Protein AF-A0A194VSZ9-F1 (afdb_monomer)

Sequence (214 aa):
MAIAAVGQICSTSSMTHNLDQCVKLMSKAAEAGAKAAAKQFGVHVHVGIHVPIPVKPSSPPANNDTGTTTTTTTTTTKLLNRTIWILPTGEIDPTRNYDKLHLFDYANLRESAHTQAGPSLTPPFDTPVGRVGSLICFDLRFPEPATALAHPSPSSGWGPAQVLTYPSAFTVPTGRAHWEVLLRARAIEAQCWVVAAAQAGWHSGVEGRGRLGG

Solvent-accessible surface area (backbone atoms only — not comparable to full-atom values): 12322 Å² total; per-residue (Å²): 132,89,54,68,66,90,67,80,69,90,74,62,98,42,69,69,64,46,50,55,51,42,52,52,53,49,51,54,28,60,73,58,33,69,44,50,33,12,39,75,69,60,32,73,42,80,48,77,46,78,44,82,41,85,47,78,82,72,80,76,78,92,68,95,70,96,70,97,69,88,78,78,81,75,77,52,71,34,26,34,48,28,37,43,40,32,38,34,81,33,49,69,52,72,79,61,38,29,36,32,62,49,67,57,69,55,94,92,45,54,42,62,81,50,33,48,62,31,93,57,88,45,69,43,43,84,48,80,69,42,27,38,23,75,50,38,39,58,37,63,79,46,64,63,66,52,39,48,38,30,61,42,52,89,86,67,80,50,64,53,22,44,30,40,35,32,49,28,70,35,46,43,77,58,28,78,74,40,47,67,62,43,50,51,48,51,23,62,79,36,72,22,50,68,48,63,57,58,39,69,50,51,56,75,81,36,89,96,58,43,58,49,27,60

InterPro domains:
  IPR003010 Carbon-nitrogen hydrolase [PF00795] (75-210)
  IPR003010 Carbon-nitrogen hydrolase [PS50263] (1-214)
  IPR036526 Carbon-nitrogen hydrolase superfamily [G3DSA:3.60.110.10] (4-211)
  IPR036526 Carbon-nitrogen hydrolase superfamily [SSF56317] (4-206)

Secondary structure (DSSP, 8-state):
-----SS-----S-HHHHHHHHHHHHHHHHHH-HHHHHHHHT--EEEEEEEEEEPPPP------------------EEEEEEEEEE-TTS-B-GGG-EE-SS--EETTEEGGGTEEPPSSPPPPEEETTEEEEE--GGGGG-HHHHHHHHS--GGGSSPPPSEEE--B--BHHHHHHHHHHHHHHHHHHTTSEEE--B--EEETS-TTSSEEE-

Mean predicted aligned error: 11.04 Å

pLDDT: mean 75.01, std 22.94, range [22.59, 98.56]

Organism: Cytospora mali (NCBI:txid578113)

Radius of gyration: 20.07 Å; Cα contacts (8 Å, |Δi|>4): 363; chains: 1; bounding box: 58×56×48 Å

Structure (mmCIF, N/CA/C/O backbone):
data_AF-A0A194VSZ9-F1
#
_entry.id   AF-A0A194VSZ9-F1
#
loop_
_atom_site.group_PDB
_atom_site.id
_atom_site.type_symbol
_atom_site.label_atom_id
_atom_site.label_alt_id
_atom_site.label_comp_id
_atom_site.label_asym_id
_atom_site.label_entity_id
_atom_site.label_seq_id
_atom_site.pdbx_PDB_ins_code
_atom_site.Cartn_x
_atom_site.Cartn_y
_atom_site.Cartn_z
_atom_site.occupancy
_atom_site.B_iso_or_equiv
_atom_site.auth_seq_id
_atom_site.auth_comp_id
_atom_site.auth_asym_id
_atom_site.auth_atom_id
_atom_site.pdbx_PDB_model_num
ATOM 1 N N . MET A 1 1 ? -19.320 -14.173 6.136 1.00 26.38 1 MET A N 1
ATOM 2 C CA . MET A 1 1 ? -19.596 -12.724 6.025 1.00 26.38 1 MET A CA 1
ATOM 3 C C . MET A 1 1 ? -18.378 -12.071 5.397 1.00 26.38 1 MET 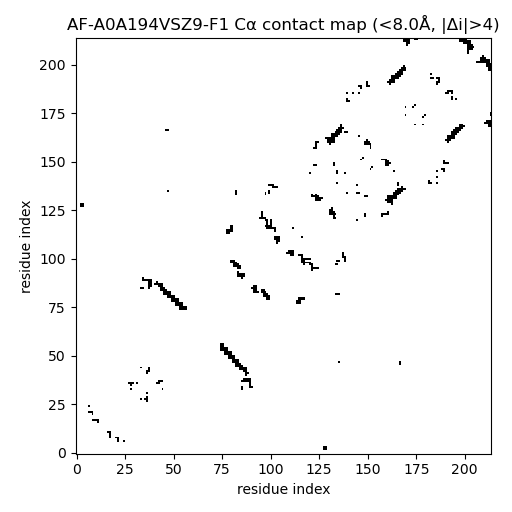A C 1
ATOM 5 O O . MET A 1 1 ? -17.281 -12.341 5.868 1.00 26.38 1 MET A O 1
ATOM 9 N N . ALA A 1 2 ? -18.539 -11.305 4.318 1.00 22.59 2 ALA A N 1
ATOM 10 C CA . ALA A 1 2 ? -17.432 -10.553 3.727 1.00 22.59 2 ALA A CA 1
ATOM 11 C C . ALA A 1 2 ? -17.148 -9.321 4.602 1.00 22.59 2 ALA A C 1
ATOM 13 O O . ALA A 1 2 ? -18.061 -8.551 4.882 1.00 22.59 2 ALA A O 1
ATOM 14 N N . ILE A 1 3 ? -15.909 -9.191 5.074 1.00 27.56 3 ILE A N 1
ATOM 15 C CA . ILE A 1 3 ? -15.467 -8.194 6.068 1.00 27.56 3 ILE A CA 1
ATOM 16 C C . ILE A 1 3 ? -14.578 -7.101 5.451 1.00 27.56 3 ILE A C 1
ATOM 18 O O . ILE A 1 3 ? -14.078 -6.238 6.161 1.00 27.56 3 ILE A O 1
ATOM 22 N N . ALA A 1 4 ? -14.416 -7.120 4.122 1.00 29.03 4 ALA A N 1
ATOM 23 C CA . ALA A 1 4 ? -13.568 -6.226 3.345 1.00 29.03 4 ALA A CA 1
ATOM 24 C C . ALA A 1 4 ? -14.087 -6.052 1.920 1.00 29.03 4 ALA A C 1
ATOM 26 O O . ALA A 1 4 ? -14.435 -7.040 1.275 1.00 29.03 4 ALA A O 1
ATOM 27 N N . ALA A 1 5 ? -14.063 -4.823 1.407 1.00 35.34 5 ALA A N 1
ATOM 28 C CA . ALA A 1 5 ? -14.284 -4.556 -0.004 1.00 35.34 5 ALA A CA 1
ATOM 29 C C . ALA A 1 5 ? -13.278 -3.528 -0.523 1.00 35.34 5 ALA A C 1
ATOM 31 O O . ALA A 1 5 ? -13.197 -2.402 -0.037 1.00 35.34 5 ALA A O 1
ATOM 32 N N . VAL A 1 6 ? -12.543 -3.922 -1.557 1.00 42.66 6 VAL A N 1
ATOM 33 C CA . VAL A 1 6 ? -11.873 -3.005 -2.477 1.00 42.66 6 VAL A CA 1
ATOM 34 C C . VAL A 1 6 ? -12.875 -2.802 -3.607 1.00 42.66 6 VAL A C 1
ATOM 36 O O . VAL A 1 6 ? -12.941 -3.614 -4.520 1.00 42.66 6 VAL A O 1
ATOM 39 N N . GLY A 1 7 ? -13.744 -1.799 -3.452 1.00 36.50 7 GLY A N 1
ATOM 40 C CA . GLY A 1 7 ? -14.969 -1.650 -4.247 1.00 36.50 7 GLY A CA 1
ATOM 41 C C . GLY A 1 7 ? -15.983 -2.771 -3.977 1.00 36.50 7 GLY A C 1
ATOM 42 O O . GLY A 1 7 ? -15.809 -3.894 -4.439 1.00 36.50 7 GLY A O 1
ATOM 43 N N . GLN A 1 8 ? -17.061 -2.487 -3.232 1.00 34.66 8 GLN A N 1
ATOM 44 C CA . GLN A 1 8 ? -18.154 -3.452 -3.061 1.00 34.66 8 GLN A CA 1
ATOM 45 C C . GLN A 1 8 ? -19.217 -3.243 -4.129 1.00 34.66 8 GLN A C 1
ATOM 47 O O . GLN A 1 8 ? -19.776 -2.160 -4.278 1.00 34.66 8 GLN A O 1
ATOM 52 N N . ILE A 1 9 ? -19.527 -4.325 -4.821 1.00 37.97 9 ILE A N 1
ATOM 53 C CA . ILE A 1 9 ? -20.583 -4.452 -5.817 1.00 37.97 9 ILE A CA 1
ATOM 54 C C . ILE A 1 9 ? -21.306 -5.774 -5.525 1.00 37.97 9 ILE A C 1
ATOM 56 O O . ILE A 1 9 ? -20.737 -6.654 -4.873 1.00 37.97 9 ILE A O 1
ATOM 60 N N . CYS A 1 10 ? -22.556 -5.942 -5.959 1.00 35.22 10 CYS A N 1
ATOM 61 C CA . CYS A 1 10 ? -23.212 -7.250 -5.883 1.00 35.22 10 CYS A CA 1
ATOM 62 C C . CYS A 1 10 ? -22.615 -8.139 -6.982 1.00 35.22 10 CYS A C 1
ATOM 64 O O . CYS A 1 10 ? -23.092 -8.145 -8.115 1.00 35.22 10 CYS A O 1
ATOM 66 N N . SER A 1 11 ? -21.492 -8.786 -6.668 1.00 29.70 11 SER A N 1
ATOM 67 C CA . SER A 1 11 ? -20.703 -9.539 -7.637 1.00 29.70 11 SER A CA 1
ATOM 68 C C . SER A 1 11 ? -21.547 -10.618 -8.311 1.00 29.70 11 SER A C 1
ATOM 70 O O . SER A 1 11 ? -22.133 -11.474 -7.650 1.00 29.70 11 SER A O 1
ATOM 72 N N . THR A 1 12 ? -21.576 -10.592 -9.638 1.00 39.81 12 THR A N 1
ATOM 73 C CA . THR A 1 12 ? -22.168 -11.654 -10.464 1.00 39.81 12 THR A CA 1
ATOM 74 C C . THR A 1 12 ? -21.069 -12.606 -10.949 1.00 39.81 12 THR A C 1
ATOM 76 O O . THR A 1 12 ? -19.882 -12.363 -10.715 1.00 39.81 12 THR A O 1
ATOM 79 N N . SER A 1 13 ? -21.428 -13.664 -11.682 1.00 41.84 13 SER A N 1
ATOM 80 C CA . SER A 1 13 ? -20.462 -14.545 -12.360 1.00 41.84 13 SER A CA 1
ATOM 81 C C . SER A 1 13 ? -19.696 -13.868 -13.511 1.00 41.84 13 SER A C 1
ATOM 83 O O . SER A 1 13 ? -18.810 -14.483 -14.100 1.00 41.84 13 SER A O 1
ATOM 85 N N . SER A 1 14 ? -19.998 -12.604 -13.835 1.00 43.66 14 SER A N 1
ATOM 86 C CA . SER A 1 14 ? -19.342 -11.850 -14.905 1.00 43.66 14 SER A CA 1
ATOM 87 C C . SER A 1 14 ? -18.284 -10.885 -14.366 1.00 43.66 14 SER A C 1
ATOM 89 O O . SER A 1 14 ? -18.596 -9.843 -13.786 1.00 43.66 14 SER A O 1
ATOM 91 N N . MET A 1 15 ? -17.009 -11.186 -14.629 1.00 34.75 15 MET A N 1
ATOM 92 C CA . MET A 1 15 ? -15.876 -10.300 -14.316 1.00 34.75 15 MET A CA 1
ATOM 93 C C . MET A 1 15 ? -15.987 -8.927 -14.996 1.00 34.75 15 MET A C 1
ATOM 95 O O . MET A 1 15 ? -15.642 -7.917 -14.387 1.00 34.75 15 MET A O 1
ATOM 99 N N . THR A 1 16 ? -16.517 -8.866 -16.222 1.00 40.62 16 THR A N 1
ATOM 100 C CA . THR A 1 16 ? -16.708 -7.608 -16.962 1.00 40.62 16 THR A CA 1
ATOM 101 C C . THR A 1 16 ? -17.761 -6.714 -16.309 1.00 40.62 16 THR A C 1
ATOM 103 O O . THR A 1 16 ? -17.550 -5.512 -16.175 1.00 40.62 16 THR A O 1
ATOM 106 N N . HIS A 1 17 ? -18.870 -7.297 -15.843 1.00 41.34 17 HIS A N 1
ATOM 107 C CA . HIS A 1 17 ? -19.904 -6.570 -15.101 1.00 41.34 17 HIS A CA 1
ATOM 108 C C . HIS A 1 17 ? -19.368 -6.031 -13.771 1.00 41.34 17 HIS A C 1
ATOM 110 O O . HIS A 1 17 ? -19.634 -4.892 -13.388 1.00 41.34 17 HIS A O 1
ATOM 116 N N . ASN A 1 18 ? -18.565 -6.848 -13.092 1.00 39.97 18 ASN A N 1
ATOM 117 C CA . ASN A 1 18 ? -17.990 -6.494 -11.809 1.00 39.97 18 ASN A CA 1
ATOM 118 C C . ASN A 1 18 ? -16.988 -5.322 -11.934 1.00 39.97 18 ASN A C 1
ATOM 120 O O . ASN A 1 18 ? -16.992 -4.387 -11.134 1.00 39.97 18 ASN A O 1
ATOM 124 N N . LEU A 1 19 ? -16.179 -5.315 -12.995 1.00 40.75 19 LEU A N 1
ATOM 125 C CA . LEU A 1 19 ? -15.241 -4.232 -13.295 1.00 40.75 19 LEU A CA 1
ATOM 126 C C . LEU A 1 19 ? -15.948 -2.893 -13.592 1.00 40.75 19 LEU A C 1
ATOM 128 O O . LEU A 1 19 ? -15.553 -1.862 -13.049 1.00 40.75 19 LEU A O 1
ATOM 132 N N . ASP A 1 20 ? -17.012 -2.904 -14.402 1.00 49.47 20 ASP A N 1
ATOM 133 C CA . ASP A 1 20 ? -17.788 -1.705 -14.767 1.00 49.47 20 ASP A CA 1
ATOM 134 C C . ASP A 1 20 ? -18.411 -1.007 -13.542 1.00 49.47 20 ASP A C 1
ATOM 136 O O . ASP A 1 20 ? -18.404 0.221 -13.424 1.00 49.47 20 ASP A O 1
ATOM 140 N N . GLN A 1 21 ? -18.896 -1.787 -12.576 1.00 48.38 21 GLN A N 1
ATOM 141 C CA . GLN A 1 21 ? -19.461 -1.251 -11.339 1.00 48.38 21 GLN A CA 1
ATOM 142 C C . GLN A 1 21 ? -18.399 -0.592 -10.439 1.00 48.38 21 GLN A C 1
ATOM 144 O O . GLN A 1 21 ? -18.643 0.489 -9.894 1.00 48.38 21 GLN A O 1
ATOM 149 N N . CYS A 1 22 ? -17.204 -1.182 -10.325 1.00 48.00 22 CYS A N 1
ATOM 150 C CA . CYS A 1 22 ? -16.089 -0.581 -9.586 1.00 48.00 22 CYS A CA 1
ATOM 151 C C . CYS A 1 22 ? -15.649 0.757 -10.195 1.00 48.00 22 CYS A C 1
ATOM 153 O O . CYS A 1 22 ? -15.438 1.726 -9.464 1.00 48.00 22 CYS A O 1
ATOM 155 N N . VAL A 1 23 ? -15.571 0.835 -11.528 1.00 50.00 23 VAL A N 1
ATOM 156 C CA . VAL A 1 23 ? -15.241 2.074 -12.250 1.00 50.00 23 VAL A CA 1
ATOM 157 C C . VAL A 1 23 ? -16.277 3.161 -11.957 1.00 50.00 23 VAL A C 1
ATOM 159 O O . VAL A 1 23 ? -15.905 4.268 -11.577 1.00 50.00 23 VAL A O 1
ATOM 162 N N . LYS A 1 24 ? -17.576 2.844 -12.020 1.00 55.06 24 LYS A N 1
ATOM 163 C CA . LYS A 1 24 ? -18.663 3.801 -11.738 1.00 55.06 24 LYS A CA 1
ATOM 164 C C . LYS A 1 24 ? -18.657 4.329 -10.303 1.00 55.06 24 LYS A C 1
ATOM 166 O O . LYS A 1 24 ? -18.879 5.522 -10.091 1.00 55.06 24 LYS A O 1
ATOM 171 N N . LEU A 1 25 ? -18.414 3.464 -9.317 1.00 52.56 25 LEU A N 1
ATOM 172 C CA . LEU A 1 25 ? -18.303 3.870 -7.911 1.00 52.56 25 LEU A CA 1
ATOM 173 C C . LEU A 1 25 ? -17.088 4.769 -7.685 1.00 52.56 25 LEU A C 1
ATOM 175 O O . LEU A 1 25 ? -17.188 5.766 -6.971 1.00 52.56 25 LEU A O 1
ATOM 179 N N . MET A 1 26 ? -15.968 4.459 -8.338 1.00 52.25 26 MET A N 1
ATOM 180 C CA . MET A 1 26 ? -14.768 5.281 -8.248 1.00 52.25 26 MET A CA 1
ATOM 181 C C . MET A 1 26 ? -14.929 6.637 -8.934 1.00 52.25 26 MET A C 1
ATOM 183 O O . MET A 1 26 ? -14.489 7.633 -8.367 1.00 52.25 26 MET A O 1
ATOM 187 N N . SER A 1 27 ? -15.632 6.714 -10.067 1.00 48.97 27 SER A N 1
ATOM 188 C CA . SER A 1 27 ? -15.973 7.985 -10.722 1.00 48.97 27 SER A CA 1
ATOM 189 C C . SER A 1 27 ? -16.846 8.877 -9.835 1.00 48.97 27 SER A C 1
ATOM 191 O O . SER A 1 27 ? -16.501 10.032 -9.608 1.00 48.97 27 SER A O 1
ATOM 193 N N . LYS A 1 28 ? -17.915 8.334 -9.235 1.00 47.38 28 LYS A N 1
ATOM 194 C CA . LYS A 1 28 ? -18.782 9.097 -8.314 1.00 47.38 28 LYS A CA 1
ATOM 195 C C . LYS A 1 28 ? -18.047 9.545 -7.046 1.00 47.38 28 LYS A C 1
ATOM 197 O O . LYS A 1 28 ? -18.256 10.656 -6.566 1.00 47.38 28 LYS A O 1
ATOM 202 N N . ALA A 1 29 ? -17.172 8.696 -6.503 1.00 48.06 29 ALA A N 1
ATOM 203 C CA . ALA A 1 29 ? -16.347 9.045 -5.348 1.00 48.06 29 ALA A CA 1
ATOM 204 C C . ALA A 1 29 ? -15.293 10.117 -5.679 1.00 48.06 29 ALA A C 1
ATOM 206 O O . ALA A 1 29 ? -14.996 10.964 -4.836 1.00 48.06 29 ALA A O 1
ATOM 207 N N . ALA A 1 30 ? -14.746 10.103 -6.899 1.00 47.53 30 ALA A N 1
ATOM 208 C CA . ALA A 1 30 ? -13.837 11.133 -7.392 1.00 47.53 30 ALA A CA 1
ATOM 209 C C . ALA A 1 30 ? -14.548 12.486 -7.580 1.00 47.53 30 ALA A C 1
ATOM 211 O O . ALA A 1 30 ? -13.985 13.510 -7.201 1.00 47.53 30 ALA A O 1
ATOM 212 N N . GLU A 1 31 ? -15.788 12.494 -8.080 1.00 45.91 31 GLU A N 1
ATOM 213 C CA . GLU A 1 31 ? -16.617 13.702 -8.240 1.00 45.91 31 GLU A CA 1
ATOM 214 C C . GLU A 1 31 ? -17.008 14.343 -6.898 1.00 45.91 31 GLU A C 1
ATOM 216 O O . GLU A 1 31 ? -16.971 15.564 -6.760 1.00 45.91 31 GLU A O 1
ATOM 221 N N . ALA A 1 32 ? -17.346 13.533 -5.889 1.00 50.09 32 ALA A N 1
ATOM 222 C CA . ALA A 1 32 ? -17.702 14.020 -4.552 1.00 50.09 32 ALA A CA 1
ATOM 223 C C . ALA A 1 32 ? -16.475 14.404 -3.697 1.00 50.09 32 ALA A C 1
ATOM 225 O O . ALA A 1 32 ? -16.588 15.132 -2.711 1.00 50.09 32 ALA A O 1
ATOM 226 N N . GLY A 1 33 ? -15.292 13.902 -4.053 1.00 61.66 33 GLY A N 1
ATOM 227 C CA . GLY A 1 33 ? -14.107 13.928 -3.206 1.00 61.66 33 GLY A CA 1
ATOM 228 C C . GLY A 1 33 ? -14.150 12.846 -2.120 1.00 61.66 33 GLY A C 1
ATOM 229 O O . GLY A 1 33 ? -15.192 12.525 -1.545 1.00 61.66 33 GLY A O 1
ATOM 230 N N . ALA A 1 34 ? -12.982 12.286 -1.795 1.00 66.25 34 ALA A N 1
ATOM 231 C CA . ALA A 1 34 ? -12.869 11.064 -0.993 1.00 66.25 34 ALA A CA 1
ATOM 232 C C . ALA A 1 34 ? -13.548 11.134 0.396 1.00 66.25 34 ALA A C 1
ATOM 234 O O . ALA A 1 34 ? -14.136 10.151 0.840 1.00 66.25 34 ALA A O 1
ATOM 235 N N . LYS A 1 35 ? -13.526 12.296 1.069 1.00 66.75 35 LYS A N 1
ATOM 236 C CA . LYS A 1 35 ? -14.202 12.491 2.368 1.00 66.75 35 LYS A CA 1
ATOM 237 C C . LYS A 1 35 ? -15.725 12.499 2.258 1.00 66.75 35 LYS A C 1
ATOM 239 O O . LYS A 1 35 ? -16.398 11.896 3.092 1.00 66.75 35 LYS A O 1
ATOM 244 N N . ALA A 1 36 ? -16.267 13.185 1.251 1.00 62.22 36 ALA A N 1
ATOM 245 C CA . ALA A 1 36 ? -17.709 13.239 1.047 1.00 62.22 36 ALA A CA 1
ATOM 246 C C . ALA A 1 36 ? -18.236 11.868 0.621 1.00 62.22 36 ALA A C 1
ATOM 248 O O . ALA A 1 36 ? -19.257 11.439 1.141 1.00 62.22 36 ALA A O 1
ATOM 249 N N . ALA A 1 37 ? -17.493 11.146 -0.225 1.00 62.81 37 ALA A N 1
ATOM 250 C CA . ALA A 1 37 ? -17.813 9.771 -0.595 1.00 62.81 37 ALA A CA 1
ATOM 251 C C . ALA A 1 37 ? -17.830 8.835 0.627 1.00 62.81 37 ALA A C 1
ATOM 253 O O . ALA A 1 37 ? -18.800 8.105 0.822 1.00 62.81 37 ALA A O 1
ATOM 254 N N . ALA A 1 38 ? -16.807 8.899 1.489 1.00 67.38 38 ALA A N 1
ATOM 255 C CA . ALA A 1 38 ? -16.758 8.105 2.719 1.00 67.38 38 ALA A CA 1
ATOM 256 C C . ALA A 1 38 ? -17.992 8.349 3.604 1.00 67.38 38 ALA A C 1
ATOM 258 O O . ALA A 1 38 ? -18.653 7.396 4.013 1.00 67.38 38 ALA A O 1
ATOM 259 N N . LYS A 1 39 ? -18.353 9.623 3.812 1.00 66.62 39 LYS A N 1
ATOM 260 C CA . LYS A 1 39 ? -19.526 10.025 4.601 1.00 66.62 39 LYS A CA 1
ATOM 261 C C . LYS A 1 39 ? -20.855 9.643 3.951 1.00 66.62 39 LYS A C 1
ATOM 263 O O . LYS A 1 39 ? -21.756 9.171 4.633 1.00 66.62 39 LYS A O 1
ATOM 268 N N . GLN A 1 40 ? -20.986 9.855 2.645 1.00 67.38 40 GLN A N 1
ATOM 269 C CA . GLN A 1 40 ? -22.212 9.585 1.894 1.00 67.38 40 GLN A CA 1
ATOM 270 C C . GLN A 1 40 ? -22.540 8.093 1.862 1.00 67.38 40 GLN A C 1
ATOM 272 O O . GLN A 1 40 ? -23.706 7.723 1.976 1.00 67.38 40 GLN A O 1
ATOM 277 N N . PHE A 1 41 ? -21.524 7.247 1.693 1.00 68.00 41 PHE A N 1
ATOM 278 C CA . PHE A 1 41 ? -21.708 5.804 1.548 1.00 68.00 41 PHE A CA 1
ATOM 279 C C . PHE A 1 41 ? -21.431 5.021 2.836 1.00 68.00 41 PHE A C 1
ATOM 281 O O . PHE A 1 41 ? -21.646 3.813 2.858 1.00 68.00 41 PHE A O 1
ATOM 288 N N . GLY A 1 42 ? -20.974 5.680 3.906 1.00 72.31 42 GLY A N 1
ATOM 289 C CA . GLY A 1 42 ? -20.662 5.030 5.179 1.00 72.31 42 GLY A CA 1
ATOM 290 C C . GLY A 1 42 ? -19.519 4.017 5.067 1.00 72.31 42 GLY A C 1
ATOM 291 O O . GLY A 1 42 ? -19.552 2.978 5.723 1.00 72.31 42 GLY A O 1
ATOM 292 N N . VAL A 1 43 ? -18.520 4.296 4.226 1.00 71.50 43 VAL A N 1
ATOM 293 C CA . VAL A 1 43 ? -17.410 3.376 3.927 1.00 71.50 43 VAL A CA 1
ATOM 294 C C . VAL A 1 43 ? -16.069 3.931 4.389 1.00 71.50 43 VAL A C 1
ATOM 296 O O . VAL A 1 43 ? -15.845 5.140 4.402 1.00 71.50 43 VAL A O 1
ATOM 299 N N . HIS A 1 44 ? -15.147 3.031 4.725 1.00 81.12 44 HIS A N 1
ATOM 300 C CA . HIS A 1 44 ? -13.741 3.387 4.874 1.00 81.12 44 HIS A CA 1
ATOM 301 C C . HIS A 1 44 ? -13.102 3.621 3.500 1.00 81.12 44 HIS A C 1
ATOM 303 O O . HIS A 1 44 ? -13.372 2.872 2.560 1.00 81.12 44 HIS A O 1
ATOM 309 N N . VAL A 1 45 ? -12.219 4.616 3.385 1.00 79.12 45 VAL A N 1
ATOM 310 C CA . VAL A 1 45 ? -11.477 4.893 2.143 1.00 79.12 45 VAL A CA 1
ATOM 311 C 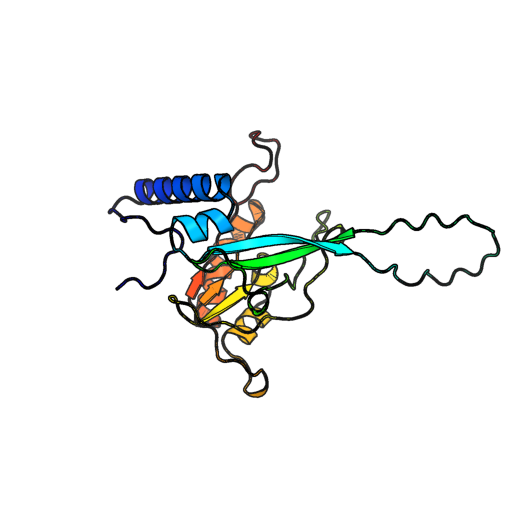C . VAL A 1 45 ? -9.980 4.953 2.426 1.00 79.12 45 VAL A C 1
ATOM 313 O O . VAL A 1 45 ? -9.535 5.734 3.263 1.00 79.12 45 VAL A O 1
ATOM 316 N N . HIS A 1 46 ? -9.205 4.158 1.688 1.00 85.00 46 HIS A N 1
ATOM 317 C CA . HIS A 1 46 ? -7.744 4.215 1.665 1.00 85.00 46 HIS A CA 1
ATOM 318 C C . HIS A 1 46 ? -7.284 4.801 0.334 1.00 85.00 46 HIS A C 1
ATOM 320 O O . HIS A 1 46 ? -7.621 4.269 -0.725 1.00 85.00 46 HIS A O 1
ATOM 326 N N . VAL A 1 47 ? -6.538 5.902 0.369 1.00 80.38 47 VAL A N 1
ATOM 327 C CA . VAL A 1 47 ? -6.157 6.623 -0.852 1.00 80.38 47 VAL A CA 1
ATOM 328 C C . VAL A 1 47 ? -4.789 7.279 -0.710 1.00 80.38 47 VAL A C 1
ATOM 330 O O . VAL A 1 47 ? -4.437 7.761 0.364 1.00 80.38 47 VAL A O 1
ATOM 333 N N . GLY A 1 48 ? -4.024 7.291 -1.804 1.00 81.94 48 GLY A N 1
ATOM 334 C CA . GLY A 1 48 ? -2.783 8.054 -1.926 1.00 81.94 48 GLY A CA 1
ATOM 335 C C . GLY A 1 48 ? -3.054 9.499 -2.356 1.00 81.94 48 GLY A C 1
ATOM 336 O O . GLY A 1 48 ? -3.829 9.739 -3.280 1.00 81.94 48 GLY A O 1
ATOM 337 N N . ILE A 1 49 ? -2.407 10.458 -1.703 1.00 80.69 49 ILE A N 1
ATOM 338 C CA . ILE A 1 49 ? -2.490 11.894 -1.971 1.00 80.69 49 ILE A CA 1
ATOM 339 C C . ILE A 1 49 ? -1.090 12.513 -1.993 1.00 80.69 49 ILE A C 1
ATOM 341 O O . ILE A 1 49 ? -0.147 11.974 -1.416 1.00 80.69 49 ILE A O 1
ATOM 345 N N . HIS A 1 50 ? -0.964 13.684 -2.615 1.00 83.00 50 HIS A N 1
ATOM 346 C CA . HIS A 1 50 ? 0.231 14.514 -2.481 1.00 83.00 50 HIS A CA 1
ATOM 347 C C . HIS A 1 50 ? -0.026 15.647 -1.487 1.00 83.00 50 HIS A C 1
ATOM 349 O O . HIS A 1 50 ? -1.025 16.357 -1.608 1.00 83.00 50 HIS A O 1
ATOM 355 N N . VAL A 1 51 ? 0.872 15.825 -0.516 1.00 83.50 51 VAL A N 1
ATOM 356 C CA . VAL A 1 51 ? 0.774 16.873 0.513 1.00 83.50 51 VAL A CA 1
ATOM 357 C C . VAL A 1 51 ? 1.945 17.847 0.370 1.00 83.50 51 VAL A C 1
ATOM 359 O O . VAL A 1 51 ? 3.087 17.413 0.495 1.00 83.50 51 VAL A O 1
ATOM 362 N N . PRO A 1 52 ? 1.714 19.148 0.124 1.00 85.00 52 PRO A N 1
ATOM 363 C CA . PRO A 1 52 ? 2.790 20.135 0.073 1.00 85.00 52 PRO A CA 1
ATOM 364 C C . PRO A 1 52 ? 3.489 20.305 1.423 1.00 85.00 52 PRO A C 1
ATOM 366 O O . PRO A 1 52 ? 2.833 20.389 2.461 1.00 85.00 52 PRO A O 1
ATOM 369 N N . ILE A 1 53 ? 4.816 20.413 1.398 1.00 86.56 53 ILE A N 1
ATOM 370 C CA . ILE A 1 53 ? 5.656 20.705 2.558 1.00 86.56 53 ILE A CA 1
ATOM 371 C C . ILE A 1 53 ? 6.649 21.840 2.250 1.00 86.56 53 ILE A C 1
ATOM 373 O O . ILE A 1 53 ? 7.278 21.848 1.183 1.00 86.56 53 ILE A O 1
ATOM 377 N N . PRO A 1 54 ? 6.834 22.797 3.177 1.00 81.00 54 PRO A N 1
ATOM 378 C CA . PRO A 1 54 ? 7.895 23.788 3.060 1.00 81.00 54 PRO A CA 1
ATOM 379 C C . PRO A 1 54 ? 9.262 23.108 3.165 1.00 81.00 54 PRO A C 1
ATOM 381 O O . PRO A 1 54 ? 9.500 22.334 4.095 1.00 81.00 54 PRO A O 1
ATOM 384 N N . VAL A 1 55 ? 10.185 23.418 2.256 1.00 70.62 55 VAL A N 1
ATOM 385 C CA . VAL A 1 55 ? 11.574 22.962 2.370 1.00 70.62 55 VAL A CA 1
ATOM 386 C C . VAL A 1 55 ? 12.363 24.018 3.134 1.00 70.62 55 VAL A C 1
ATOM 388 O O . VAL A 1 55 ? 12.421 25.178 2.725 1.00 70.62 55 VAL A O 1
ATOM 391 N N . LYS A 1 56 ? 12.999 23.625 4.244 1.00 60.31 56 LYS A N 1
ATOM 392 C CA . LYS A 1 56 ? 14.047 24.462 4.843 1.00 60.31 56 LYS A CA 1
ATOM 393 C C . LYS A 1 56 ? 15.231 24.509 3.872 1.00 60.31 56 LYS A C 1
ATOM 395 O O . LYS A 1 56 ? 15.641 23.440 3.419 1.00 60.31 56 LYS A O 1
ATOM 400 N N . PRO A 1 57 ? 15.798 25.689 3.564 1.00 55.19 57 PRO A N 1
ATOM 401 C CA . PRO A 1 57 ? 17.012 25.761 2.764 1.00 55.19 57 PRO A CA 1
ATOM 402 C C . PRO A 1 57 ? 18.084 24.879 3.409 1.00 55.19 57 PRO A C 1
ATOM 404 O O . PRO A 1 57 ? 18.370 25.028 4.599 1.00 55.19 57 PRO A O 1
ATOM 407 N N . SER A 1 58 ? 18.656 23.944 2.651 1.00 51.59 58 SER A N 1
ATOM 408 C CA . SER A 1 58 ? 19.904 23.305 3.059 1.00 51.59 58 SER A CA 1
ATOM 409 C C . SER A 1 58 ? 20.964 24.396 3.182 1.00 51.59 58 SER A C 1
ATOM 411 O O . SER A 1 58 ? 21.001 25.288 2.330 1.00 51.59 58 SER A O 1
ATOM 413 N N . SER A 1 59 ? 21.796 24.344 4.225 1.00 47.12 59 SER A N 1
ATOM 414 C CA . SER A 1 59 ? 22.910 25.277 4.422 1.00 47.12 59 SER A CA 1
ATOM 415 C C . SER A 1 59 ? 23.651 25.511 3.100 1.00 47.12 59 SER A C 1
ATOM 417 O O . SER A 1 59 ? 23.863 24.539 2.364 1.00 47.12 59 SER A O 1
ATOM 419 N N . PRO A 1 60 ? 24.014 26.761 2.760 1.00 47.31 60 PRO A N 1
ATOM 420 C CA . PRO A 1 60 ? 24.709 27.023 1.510 1.00 47.31 60 PRO A CA 1
ATOM 421 C C . PRO A 1 60 ? 26.008 26.202 1.467 1.00 47.31 60 PRO A C 1
ATOM 423 O O . PRO A 1 60 ? 26.624 25.988 2.518 1.00 47.31 60 PRO A O 1
ATOM 426 N N . PRO A 1 61 ? 26.440 25.730 0.283 1.00 47.91 61 PRO A N 1
ATOM 427 C CA . PRO A 1 61 ? 27.785 25.193 0.148 1.00 47.91 61 PRO A CA 1
ATOM 428 C C . PRO A 1 61 ? 28.774 26.264 0.623 1.00 47.91 61 PRO A C 1
ATOM 430 O O . PRO A 1 61 ? 28.556 27.454 0.387 1.00 47.91 61 PRO A O 1
ATOM 433 N N . ALA A 1 62 ? 29.825 25.850 1.330 1.00 45.62 62 ALA A N 1
ATOM 434 C CA . ALA A 1 62 ? 30.869 26.749 1.804 1.00 45.62 62 ALA A CA 1
ATOM 435 C C . ALA A 1 62 ? 31.587 27.390 0.603 1.00 45.62 62 ALA A C 1
ATOM 437 O O . ALA A 1 62 ? 32.564 26.846 0.098 1.00 45.62 62 ALA A O 1
ATOM 438 N N . ASN A 1 63 ? 31.081 28.529 0.130 1.00 46.22 63 ASN A N 1
ATOM 439 C CA . ASN A 1 63 ? 31.746 29.368 -0.853 1.00 46.22 63 ASN A CA 1
ATOM 440 C C . ASN A 1 63 ? 32.395 30.539 -0.121 1.00 46.22 63 ASN A C 1
ATOM 442 O O . ASN A 1 63 ? 31.723 31.467 0.330 1.00 46.22 63 ASN A O 1
ATOM 446 N N . ASN A 1 64 ? 33.720 30.476 -0.029 1.00 47.91 64 ASN A N 1
ATOM 447 C CA . ASN A 1 64 ? 34.558 31.642 0.194 1.00 47.91 64 ASN A CA 1
ATOM 448 C C . ASN A 1 64 ? 34.532 32.482 -1.086 1.00 47.91 64 ASN A C 1
ATOM 450 O O . ASN A 1 64 ? 35.384 32.284 -1.945 1.00 47.91 64 ASN A O 1
ATOM 454 N N . ASP A 1 65 ? 33.564 33.385 -1.235 1.00 48.66 65 ASP A N 1
ATOM 455 C CA . ASP A 1 65 ? 33.745 34.502 -2.160 1.00 48.66 65 ASP A CA 1
ATOM 456 C C . ASP A 1 65 ? 32.926 35.730 -1.748 1.00 48.66 65 ASP A C 1
ATOM 458 O O . ASP A 1 65 ? 31.713 35.679 -1.531 1.00 48.66 65 ASP A O 1
ATOM 462 N N . THR A 1 66 ? 33.627 36.847 -1.582 1.00 48.34 66 THR A N 1
ATOM 463 C CA . THR A 1 66 ? 33.093 38.153 -1.192 1.00 48.34 66 THR A CA 1
ATOM 464 C C . THR A 1 66 ? 32.421 38.823 -2.386 1.00 48.34 66 THR A C 1
ATOM 466 O O . THR A 1 66 ? 33.088 39.434 -3.216 1.00 48.34 66 THR A O 1
ATOM 469 N N . GLY A 1 6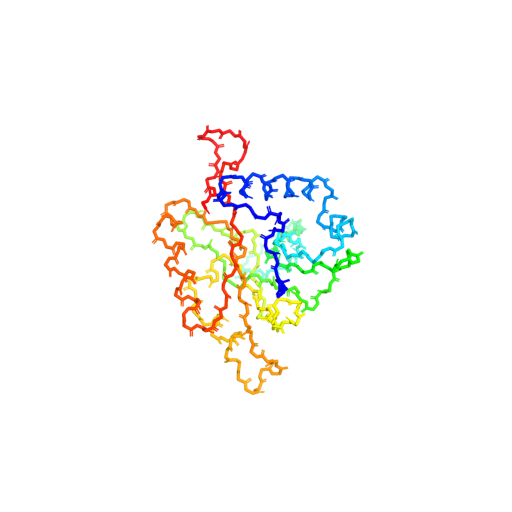7 ? 31.090 38.757 -2.450 1.00 45.06 67 GLY A N 1
ATOM 470 C CA . GLY A 1 67 ? 30.299 39.483 -3.444 1.00 45.06 67 GLY A CA 1
ATOM 471 C C . GLY A 1 67 ? 28.840 39.639 -3.022 1.00 45.06 67 GLY A C 1
ATOM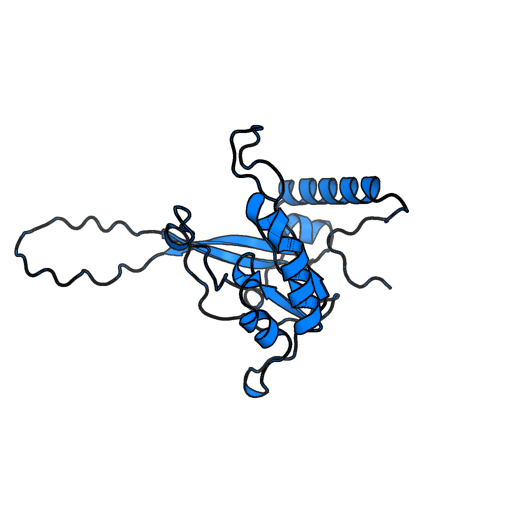 472 O O . GLY A 1 67 ? 28.077 38.675 -2.994 1.00 45.06 67 GLY A O 1
ATOM 473 N N . THR A 1 68 ? 28.452 40.867 -2.681 1.00 47.06 68 THR A N 1
ATOM 474 C CA . THR A 1 68 ? 27.108 41.273 -2.252 1.00 47.06 68 THR A CA 1
ATOM 475 C C . THR A 1 68 ? 26.048 40.835 -3.267 1.00 47.06 68 THR A C 1
ATOM 477 O O . THR A 1 68 ? 25.939 41.420 -4.340 1.00 47.06 68 THR A O 1
ATOM 480 N N . THR A 1 69 ? 25.249 39.820 -2.926 1.00 41.53 69 THR A N 1
ATOM 481 C CA . THR A 1 69 ? 24.128 39.353 -3.756 1.00 41.53 69 THR A CA 1
ATOM 482 C C . THR A 1 69 ? 22.837 39.436 -2.951 1.00 41.53 69 THR A C 1
ATOM 484 O O . THR A 1 69 ? 22.731 38.875 -1.863 1.00 41.53 69 THR A O 1
ATOM 487 N N . THR A 1 70 ? 21.856 40.166 -3.474 1.00 42.38 70 THR A N 1
ATOM 488 C CA . THR A 1 70 ? 20.504 40.291 -2.923 1.00 42.38 70 THR A CA 1
ATOM 489 C C . THR A 1 70 ? 19.821 38.920 -2.900 1.00 42.38 70 THR A C 1
ATOM 491 O O . THR A 1 70 ? 19.412 38.400 -3.936 1.00 42.38 70 THR A O 1
ATOM 494 N N . THR A 1 71 ? 19.713 38.309 -1.719 1.00 38.97 71 THR A N 1
ATOM 495 C CA . THR A 1 71 ? 19.132 36.971 -1.543 1.00 38.97 71 THR A CA 1
ATOM 496 C C . THR A 1 71 ? 17.603 37.027 -1.563 1.00 38.97 71 THR A C 1
ATOM 498 O O . THR A 1 71 ? 16.957 37.116 -0.520 1.00 38.97 71 THR A O 1
ATOM 501 N N . THR A 1 72 ? 16.992 36.938 -2.744 1.00 41.44 72 THR A N 1
ATOM 502 C CA . THR A 1 72 ? 15.557 36.638 -2.863 1.00 41.44 72 THR A CA 1
ATOM 503 C C . THR A 1 72 ? 15.332 35.209 -2.368 1.00 41.44 72 THR A C 1
ATOM 505 O O . THR A 1 72 ? 15.648 34.245 -3.062 1.00 41.44 72 THR A O 1
ATOM 508 N N . THR A 1 73 ? 14.841 35.046 -1.139 1.00 43.84 73 THR A N 1
ATOM 509 C CA . THR A 1 73 ? 14.642 33.731 -0.514 1.00 43.84 73 THR A CA 1
ATOM 510 C C . THR A 1 73 ? 13.441 33.034 -1.157 1.00 43.84 73 THR A C 1
ATOM 512 O O . THR A 1 73 ? 12.306 33.182 -0.714 1.00 43.84 73 THR A O 1
ATOM 515 N N . THR A 1 74 ? 13.656 32.299 -2.248 1.00 50.38 74 THR A N 1
ATOM 516 C CA . THR A 1 74 ? 12.604 31.472 -2.850 1.00 50.38 74 THR A CA 1
ATOM 517 C C . THR A 1 74 ? 12.394 30.248 -1.959 1.00 50.38 74 THR A C 1
ATOM 519 O O . THR A 1 74 ? 13.251 29.370 -1.887 1.00 50.38 74 THR A O 1
ATOM 522 N N . THR A 1 75 ? 11.285 30.192 -1.219 1.00 55.62 75 THR A N 1
ATOM 523 C CA . THR A 1 75 ? 10.923 29.002 -0.438 1.00 55.62 75 THR A CA 1
ATOM 524 C C . THR A 1 75 ? 10.548 27.875 -1.397 1.00 55.62 75 THR A C 1
ATOM 526 O O . THR A 1 75 ? 9.440 27.836 -1.930 1.00 55.62 75 THR A O 1
ATOM 529 N N . THR A 1 76 ? 11.474 26.952 -1.647 1.00 65.69 76 THR A N 1
ATOM 530 C CA . THR A 1 76 ? 11.181 25.744 -2.423 1.00 65.69 76 THR A CA 1
ATOM 531 C C . THR A 1 76 ? 10.144 24.905 -1.672 1.00 65.69 76 THR A C 1
ATOM 533 O O . THR A 1 76 ? 10.260 24.683 -0.468 1.00 65.69 76 THR A O 1
ATOM 536 N N . THR A 1 77 ? 9.110 24.439 -2.371 1.00 83.50 77 THR A N 1
ATOM 537 C CA . THR A 1 77 ? 8.085 23.542 -1.816 1.00 83.50 77 THR A CA 1
ATOM 538 C C . THR A 1 77 ? 8.282 22.156 -2.420 1.00 83.50 77 THR A C 1
ATOM 540 O O . THR A 1 77 ? 8.394 22.030 -3.640 1.00 83.50 77 THR A O 1
ATOM 543 N N . LYS A 1 78 ? 8.339 21.122 -1.578 1.00 89.94 78 LYS A N 1
ATOM 544 C CA . LYS A 1 78 ? 8.303 19.713 -2.000 1.00 89.94 78 LYS A CA 1
ATOM 545 C C . LYS A 1 78 ? 6.952 19.106 -1.641 1.00 89.94 78 LYS A C 1
ATOM 547 O O . LYS A 1 78 ? 6.158 19.713 -0.929 1.00 89.94 78 LYS A O 1
ATOM 552 N N . LEU A 1 79 ? 6.683 17.911 -2.144 1.00 90.69 79 LEU A N 1
ATOM 553 C CA . LEU A 1 79 ? 5.501 17.123 -1.816 1.00 90.69 79 LEU A CA 1
ATOM 554 C C . LEU A 1 79 ? 5.887 15.937 -0.925 1.00 90.69 79 LEU A C 1
ATOM 556 O O . LEU A 1 79 ? 6.982 15.399 -1.044 1.00 90.69 79 LEU A O 1
ATOM 560 N N . LEU A 1 80 ? 4.976 15.480 -0.079 1.00 91.62 80 LEU A N 1
ATOM 561 C CA . LEU A 1 80 ? 4.958 14.114 0.439 1.00 91.62 80 LEU A CA 1
ATOM 562 C C . LEU A 1 80 ? 4.004 13.291 -0.421 1.00 91.62 80 LEU A C 1
ATOM 564 O O . LEU A 1 80 ? 2.939 13.782 -0.795 1.00 91.62 80 LEU A O 1
ATOM 568 N N . ASN A 1 81 ? 4.370 12.047 -0.713 1.00 92.69 81 ASN A N 1
ATOM 569 C CA . ASN A 1 81 ? 3.451 11.058 -1.268 1.00 92.69 81 ASN A CA 1
ATOM 570 C C . ASN A 1 81 ? 2.892 10.246 -0.096 1.00 92.69 81 ASN A C 1
ATOM 572 O O . ASN A 1 81 ? 3.639 9.496 0.528 1.00 92.69 81 ASN A O 1
ATOM 576 N N . ARG A 1 82 ? 1.620 10.461 0.240 1.00 92.94 82 ARG A N 1
ATOM 577 C CA . ARG A 1 82 ? 1.010 10.029 1.500 1.00 92.94 82 ARG A CA 1
ATOM 578 C C . ARG A 1 82 ? -0.202 9.147 1.257 1.00 92.94 82 ARG A C 1
ATOM 580 O O . ARG A 1 82 ? -1.106 9.568 0.544 1.00 92.94 82 ARG A O 1
ATOM 587 N N . THR A 1 83 ? -0.314 8.002 1.921 1.00 93.38 83 THR A N 1
ATOM 588 C CA . THR A 1 83 ? -1.621 7.356 2.091 1.00 93.38 83 THR A CA 1
ATOM 589 C C . THR A 1 83 ? -2.360 7.947 3.278 1.00 93.38 83 THR A C 1
ATOM 591 O O . THR A 1 83 ? -1.761 8.263 4.306 1.00 93.38 83 THR A O 1
ATOM 594 N N . ILE A 1 84 ? -3.676 8.062 3.149 1.00 88.94 84 ILE A N 1
ATOM 595 C CA . ILE A 1 84 ? -4.581 8.426 4.237 1.00 88.94 84 ILE A CA 1
ATOM 596 C C . ILE A 1 84 ? -5.665 7.361 4.391 1.00 88.94 84 ILE A C 1
ATOM 598 O O . ILE A 1 84 ? -6.049 6.699 3.420 1.00 88.94 84 ILE A O 1
ATOM 602 N N . TRP A 1 85 ? -6.186 7.238 5.609 1.00 87.38 85 TRP A N 1
ATOM 603 C CA . TRP A 1 85 ? -7.363 6.432 5.915 1.00 87.38 85 TRP A CA 1
ATOM 604 C C . TRP A 1 85 ? -8.509 7.344 6.345 1.00 87.38 85 TRP A C 1
ATOM 606 O O . TRP A 1 85 ? -8.404 8.069 7.336 1.00 87.38 85 TRP A O 1
ATOM 616 N N . ILE A 1 86 ? -9.600 7.314 5.589 1.00 82.25 86 ILE A N 1
ATOM 617 C CA . ILE A 1 86 ? -10.803 8.099 5.851 1.00 82.25 86 ILE A CA 1
ATOM 618 C C . ILE A 1 86 ? -11.835 7.177 6.496 1.00 82.25 86 ILE A C 1
ATOM 620 O O . ILE A 1 86 ? -12.132 6.095 5.985 1.00 82.25 86 ILE A O 1
ATOM 624 N N . LEU A 1 87 ? -12.366 7.602 7.636 1.00 84.56 87 LEU A N 1
ATOM 625 C CA . LEU A 1 87 ? -13.421 6.905 8.363 1.00 84.56 87 LEU A CA 1
ATOM 626 C C . LEU A 1 87 ? -14.784 7.091 7.671 1.00 84.56 87 LEU A C 1
ATOM 628 O O . LEU A 1 87 ? -14.969 8.075 6.955 1.00 84.56 87 LEU A O 1
ATOM 632 N N . PRO A 1 88 ? -15.781 6.227 7.948 1.00 81.56 88 PRO A N 1
ATOM 633 C CA . PRO A 1 88 ? -17.157 6.396 7.474 1.00 81.56 88 PRO A CA 1
ATOM 634 C C . PRO A 1 88 ? -17.790 7.736 7.864 1.00 81.56 88 PRO A C 1
ATOM 636 O O . PRO A 1 88 ? -18.762 8.163 7.258 1.00 81.56 88 PRO A O 1
ATOM 639 N N . THR A 1 89 ? -17.248 8.423 8.872 1.00 83.31 89 THR A N 1
ATOM 640 C CA . THR A 1 89 ? -17.662 9.775 9.273 1.00 83.31 89 THR A CA 1
ATOM 641 C C . THR A 1 89 ? -17.164 10.866 8.313 1.00 83.31 89 THR A C 1
ATOM 643 O O . THR A 1 89 ? -17.659 11.994 8.347 1.00 83.31 89 THR A O 1
ATOM 646 N N . GLY A 1 90 ? -16.197 10.549 7.445 1.00 73.50 90 GLY A N 1
ATOM 647 C CA . GLY A 1 90 ? -15.439 11.489 6.615 1.00 73.50 90 GLY A CA 1
ATOM 648 C C . GLY A 1 90 ? -14.186 12.053 7.300 1.00 73.50 90 GLY A C 1
ATOM 649 O O . GLY A 1 90 ? -13.445 12.830 6.689 1.00 73.50 90 GLY A O 1
ATOM 650 N N . GLU A 1 91 ? -13.933 11.679 8.555 1.00 85.44 91 GLU A N 1
ATOM 651 C CA . GLU A 1 91 ? -12.753 12.104 9.311 1.00 85.44 91 GLU A CA 1
ATOM 652 C C . GLU A 1 91 ? -11.490 11.366 8.854 1.00 85.44 91 GLU A C 1
ATOM 654 O O . GLU A 1 91 ? -11.543 10.213 8.427 1.00 85.44 91 GLU A O 1
ATOM 659 N N . ILE A 1 92 ? -10.343 12.043 8.951 1.00 84.12 92 ILE A N 1
ATOM 660 C CA . ILE A 1 92 ? -9.023 11.449 8.716 1.00 84.12 92 ILE A CA 1
ATOM 661 C C . ILE A 1 92 ? -8.329 11.326 10.061 1.00 84.12 92 ILE A C 1
ATOM 663 O O . ILE A 1 92 ? -8.169 12.325 10.759 1.00 84.12 92 ILE A O 1
ATOM 667 N N . ASP A 1 93 ? -7.865 10.123 10.369 1.00 84.62 93 ASP A N 1
ATOM 668 C CA . ASP A 1 93 ? -6.989 9.878 11.506 1.00 84.62 93 ASP A CA 1
ATOM 669 C C . ASP A 1 93 ? -5.524 10.003 11.050 1.00 84.62 93 ASP A C 1
ATOM 671 O O . ASP A 1 93 ? -5.039 9.142 10.307 1.00 84.62 93 ASP A O 1
ATOM 675 N N . PRO A 1 94 ? -4.798 11.064 11.452 1.00 89.00 94 PRO A N 1
ATOM 676 C CA . PRO A 1 94 ? -3.444 11.301 10.974 1.00 89.00 94 PRO A CA 1
ATOM 677 C C . PRO A 1 94 ? -2.437 10.257 11.464 1.00 89.00 94 PRO A C 1
ATOM 679 O O . PRO A 1 94 ? -1.376 10.133 10.857 1.00 89.00 94 PRO A O 1
ATOM 682 N N . THR A 1 95 ? -2.756 9.492 12.513 1.00 93.50 95 THR A N 1
ATOM 683 C CA . THR A 1 95 ? -1.884 8.421 13.027 1.00 93.50 95 THR A CA 1
ATOM 684 C C . THR A 1 95 ? -1.787 7.230 12.071 1.00 93.50 95 THR A C 1
ATOM 686 O O . THR A 1 95 ? -0.862 6.432 12.177 1.00 93.50 95 THR A O 1
ATOM 689 N N . ARG A 1 96 ? -2.708 7.141 11.102 1.00 94.38 96 ARG A N 1
ATOM 690 C CA . ARG A 1 96 ? -2.768 6.102 10.060 1.00 94.38 96 ARG A CA 1
ATOM 691 C C . ARG A 1 96 ? -2.144 6.545 8.741 1.00 94.38 96 ARG A C 1
ATOM 693 O O . ARG A 1 96 ? -2.172 5.802 7.761 1.00 94.38 96 ARG A O 1
ATOM 700 N N . ASN A 1 97 ? -1.625 7.770 8.688 1.00 94.88 97 ASN A N 1
ATOM 701 C CA . ASN A 1 97 ? -0.984 8.277 7.489 1.00 94.88 97 ASN A CA 1
ATOM 702 C C . ASN A 1 97 ? 0.381 7.628 7.320 1.00 94.88 97 ASN A C 1
ATOM 704 O O . ASN A 1 97 ? 1.149 7.567 8.276 1.00 94.88 97 ASN A O 1
ATOM 708 N N . TYR A 1 98 ? 0.703 7.221 6.100 1.00 98.12 98 TYR A N 1
ATOM 709 C CA . TYR A 1 98 ? 2.026 6.727 5.747 1.00 98.12 98 TYR A CA 1
ATOM 710 C C . TYR A 1 98 ? 2.599 7.563 4.611 1.00 98.12 98 TYR A C 1
ATOM 712 O O . TYR A 1 98 ? 1.936 7.757 3.594 1.00 98.12 98 TYR A O 1
ATOM 720 N N . ASP A 1 99 ? 3.820 8.060 4.797 1.00 98.12 99 ASP A N 1
ATOM 721 C CA . ASP A 1 99 ? 4.566 8.790 3.777 1.00 98.12 99 ASP A CA 1
ATOM 722 C C . ASP A 1 99 ? 5.553 7.841 3.095 1.00 98.12 99 ASP A C 1
ATOM 724 O O . ASP A 1 99 ? 6.340 7.172 3.763 1.00 98.12 99 ASP A O 1
ATOM 728 N N . LYS A 1 100 ? 5.523 7.805 1.761 1.00 98.00 100 LYS A N 1
ATOM 729 C CA . LYS A 1 100 ? 6.314 6.896 0.926 1.00 98.00 100 LYS A CA 1
ATOM 730 C C . LYS A 1 100 ? 7.789 6.940 1.298 1.00 98.00 100 LYS A C 1
ATOM 732 O O . LYS A 1 100 ? 8.421 7.994 1.193 1.00 98.00 100 LYS A O 1
ATOM 737 N N . LEU A 1 101 ? 8.344 5.791 1.668 1.00 98.00 101 LEU A N 1
ATOM 738 C CA . LEU A 1 101 ? 9.746 5.685 2.066 1.00 98.00 101 LEU A CA 1
ATOM 739 C C . LEU A 1 101 ? 10.673 5.692 0.853 1.00 98.00 101 LEU A C 1
ATOM 741 O O . LEU A 1 101 ? 11.648 6.441 0.820 1.00 98.00 101 LEU A O 1
ATOM 745 N N . HIS A 1 102 ? 10.359 4.893 -0.166 1.00 98.06 102 HIS A N 1
ATOM 746 C CA . HIS A 1 102 ? 11.246 4.712 -1.311 1.00 98.06 102 HIS A CA 1
ATOM 747 C C . HIS A 1 102 ? 10.767 5.527 -2.510 1.00 98.06 102 HIS A C 1
ATOM 749 O O . HIS A 1 102 ? 9.774 5.195 -3.157 1.00 98.06 102 HIS A O 1
ATOM 755 N N . LEU A 1 103 ? 11.497 6.590 -2.849 1.00 96.19 103 LEU A N 1
ATOM 756 C CA . LEU A 1 103 ? 11.215 7.387 -4.044 1.00 96.19 103 LEU A CA 1
ATOM 757 C C . LEU A 1 103 ? 11.778 6.720 -5.306 1.00 96.19 103 LEU A C 1
ATOM 759 O O . LEU A 1 103 ? 12.853 6.119 -5.292 1.00 96.19 103 LEU A O 1
ATOM 763 N N . PHE A 1 104 ? 11.045 6.834 -6.411 1.00 93.69 104 PHE A N 1
ATOM 764 C CA . PHE A 1 104 ? 11.417 6.275 -7.702 1.00 93.69 104 PHE A CA 1
ATOM 765 C C . PHE A 1 104 ? 12.326 7.222 -8.485 1.00 93.69 104 PHE A C 1
ATOM 767 O O . PHE A 1 104 ? 11.873 8.137 -9.178 1.00 93.69 104 PHE A O 1
ATOM 774 N N . ASP A 1 105 ? 13.619 6.932 -8.417 1.00 92.75 105 ASP A N 1
ATOM 775 C CA . ASP A 1 105 ? 14.661 7.635 -9.149 1.00 92.75 105 ASP A CA 1
ATOM 776 C C . ASP A 1 105 ? 15.355 6.669 -10.118 1.00 92.75 105 ASP A C 1
ATOM 778 O O . ASP A 1 105 ? 16.196 5.859 -9.729 1.00 92.75 105 ASP A O 1
ATOM 782 N N . TYR A 1 106 ? 15.001 6.739 -11.401 1.00 86.62 106 TYR A N 1
ATOM 783 C CA . TYR A 1 106 ? 15.537 5.856 -12.436 1.00 86.62 106 TYR A CA 1
ATOM 784 C C . TYR A 1 106 ? 15.672 6.577 -13.778 1.00 86.62 106 TYR A C 1
ATOM 786 O O . TYR A 1 106 ? 14.719 7.180 -14.278 1.00 86.62 106 TYR A O 1
ATOM 794 N N . ALA A 1 107 ? 16.857 6.481 -14.390 1.00 87.19 107 ALA A N 1
ATOM 795 C CA . ALA A 1 107 ? 17.214 7.211 -15.607 1.00 87.19 107 ALA A CA 1
ATOM 796 C C . ALA A 1 107 ? 16.875 8.713 -15.476 1.00 87.19 107 ALA A C 1
ATOM 798 O O . ALA A 1 107 ? 17.391 9.387 -14.580 1.00 87.19 107 ALA A O 1
ATOM 799 N N . ASN A 1 108 ? 15.984 9.222 -16.327 1.00 86.19 108 ASN A N 1
ATOM 800 C CA . ASN A 1 108 ? 15.559 10.624 -16.330 1.00 86.19 108 ASN A CA 1
ATOM 801 C C . ASN A 1 108 ? 14.337 10.892 -15.433 1.00 86.19 108 ASN A C 1
ATOM 803 O O . ASN A 1 108 ? 13.921 12.038 -15.292 1.00 86.19 108 ASN A O 1
ATOM 807 N N . LEU A 1 109 ? 13.736 9.858 -14.836 1.00 83.06 109 LEU A N 1
ATOM 808 C CA . LEU A 1 109 ? 12.630 10.008 -13.894 1.00 83.06 109 LEU A CA 1
ATOM 809 C C . LEU A 1 109 ? 13.202 10.196 -12.491 1.00 83.06 109 LEU A C 1
ATOM 811 O O . LEU A 1 109 ? 13.896 9.319 -11.981 1.00 83.06 109 LEU A O 1
ATOM 815 N N . ARG A 1 110 ? 12.930 11.359 -11.896 1.00 91.56 110 ARG A N 1
ATOM 816 C CA . ARG A 1 110 ? 13.400 11.741 -10.561 1.00 91.56 110 ARG A CA 1
ATOM 817 C C . ARG A 1 110 ? 12.218 12.164 -9.702 1.00 91.56 110 ARG A C 1
ATOM 819 O O . ARG A 1 110 ? 11.863 13.339 -9.679 1.00 91.56 110 ARG A O 1
ATOM 826 N N . GLU A 1 111 ? 11.578 11.209 -9.025 1.00 90.62 111 GLU A N 1
ATOM 827 C CA . GLU A 1 111 ? 10.523 11.519 -8.049 1.00 90.62 111 GLU A CA 1
ATOM 828 C C . GLU A 1 111 ? 11.080 12.420 -6.932 1.00 90.62 111 GLU A C 1
ATOM 830 O O . GLU A 1 111 ? 10.415 13.365 -6.509 1.00 90.62 111 GLU A O 1
ATOM 835 N N . SER A 1 112 ? 12.343 12.221 -6.541 1.00 93.50 112 SER A N 1
ATOM 836 C CA . SER A 1 112 ? 13.036 13.015 -5.514 1.00 93.50 112 SER A CA 1
ATOM 837 C C . SER A 1 112 ? 13.194 14.508 -5.836 1.00 93.50 112 SER A C 1
ATOM 839 O O . SER A 1 112 ? 13.374 15.326 -4.921 1.00 93.50 112 SER A O 1
ATOM 841 N N . ALA A 1 113 ? 13.091 14.891 -7.115 1.00 90.38 113 ALA A N 1
ATOM 842 C CA . ALA A 1 113 ? 13.159 16.286 -7.547 1.00 90.38 113 ALA A CA 1
ATOM 843 C C . ALA A 1 113 ? 11.964 17.109 -7.038 1.00 90.38 113 ALA A C 1
ATOM 845 O O . ALA A 1 113 ? 12.094 18.313 -6.815 1.00 90.38 113 ALA A O 1
ATOM 846 N N . HIS A 1 114 ? 10.816 16.464 -6.816 1.00 88.19 114 HIS A N 1
ATOM 847 C CA . HIS A 1 114 ? 9.566 17.126 -6.428 1.00 88.19 114 HIS A CA 1
ATOM 848 C C . HIS A 1 114 ? 8.980 16.584 -5.123 1.00 88.19 114 HIS A C 1
ATOM 850 O O . HIS A 1 114 ? 8.235 17.293 -4.448 1.00 88.19 114 HIS A O 1
ATOM 856 N N . THR A 1 115 ? 9.349 15.364 -4.738 1.00 91.12 115 THR A N 1
ATOM 857 C CA . THR A 1 115 ? 8.823 14.670 -3.563 1.00 91.12 115 THR A CA 1
ATOM 858 C C . THR A 1 115 ? 9.934 14.437 -2.538 1.00 91.12 115 THR A C 1
ATOM 860 O O . THR A 1 115 ? 11.104 14.257 -2.877 1.00 91.12 115 THR A O 1
ATOM 863 N N . GLN A 1 116 ? 9.578 14.479 -1.261 1.00 95.19 116 GLN A N 1
ATOM 864 C CA . GLN A 1 116 ? 10.425 14.111 -0.135 1.00 95.19 116 GLN A CA 1
ATOM 865 C C . GLN A 1 116 ? 10.012 12.730 0.381 1.00 95.19 116 GLN A C 1
ATOM 867 O O . GLN A 1 116 ? 8.823 12.427 0.460 1.00 95.19 116 GLN A O 1
ATOM 872 N N . ALA A 1 117 ? 11.001 11.907 0.731 1.00 97.00 117 ALA A N 1
ATOM 873 C CA . ALA A 1 117 ? 10.763 10.607 1.343 1.00 97.00 117 ALA A CA 1
ATOM 874 C C . ALA A 1 117 ? 10.167 10.769 2.749 1.00 97.00 117 ALA A C 1
ATOM 876 O O . ALA A 1 117 ? 10.523 11.695 3.487 1.00 97.00 117 ALA A O 1
ATOM 877 N N . GLY A 1 118 ? 9.277 9.850 3.112 1.00 96.50 118 GLY A N 1
ATOM 878 C CA . GLY A 1 118 ? 8.773 9.707 4.468 1.00 96.50 118 GLY A CA 1
ATOM 879 C C . GLY A 1 118 ? 9.894 9.355 5.454 1.00 96.50 118 GLY A C 1
ATOM 880 O O . GLY A 1 118 ? 10.907 8.775 5.059 1.00 96.50 118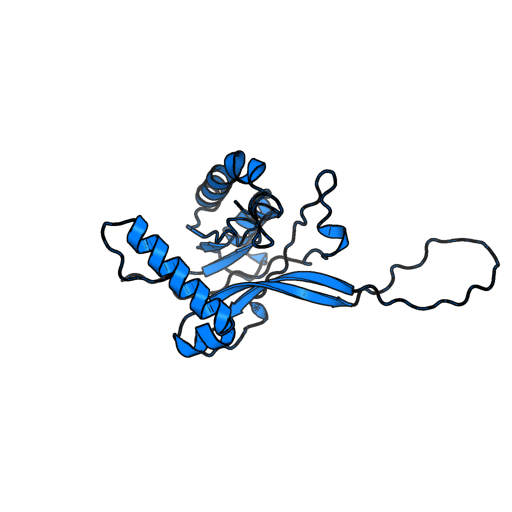 GLY A O 1
ATOM 881 N N . PRO A 1 119 ? 9.742 9.706 6.740 1.00 95.44 119 PRO A N 1
ATOM 882 C CA . PRO A 1 119 ? 10.793 9.494 7.732 1.00 95.44 119 PRO A CA 1
ATOM 883 C C . PRO A 1 119 ? 10.808 8.074 8.317 1.00 95.44 119 PRO A C 1
ATOM 885 O O . PRO A 1 119 ? 11.837 7.644 8.834 1.00 95.44 119 PRO A O 1
ATOM 888 N N . SER A 1 120 ? 9.678 7.361 8.296 1.00 96.50 120 SER A N 1
ATOM 889 C CA . SER A 1 120 ? 9.520 6.071 8.974 1.00 96.50 120 SER A CA 1
ATOM 890 C C . SER A 1 120 ? 8.299 5.298 8.475 1.00 96.50 120 SER A C 1
ATOM 892 O O . SER A 1 120 ? 7.419 5.851 7.817 1.00 96.50 120 SER A O 1
ATOM 894 N N . LEU A 1 121 ? 8.231 4.012 8.829 1.00 97.75 121 LEU A N 1
ATOM 895 C CA . LEU A 1 121 ? 6.998 3.235 8.727 1.00 97.75 121 LEU A CA 1
ATOM 896 C C . LEU A 1 121 ? 5.936 3.782 9.685 1.00 97.75 121 LEU A C 1
ATOM 898 O O . LEU A 1 121 ? 6.257 4.310 10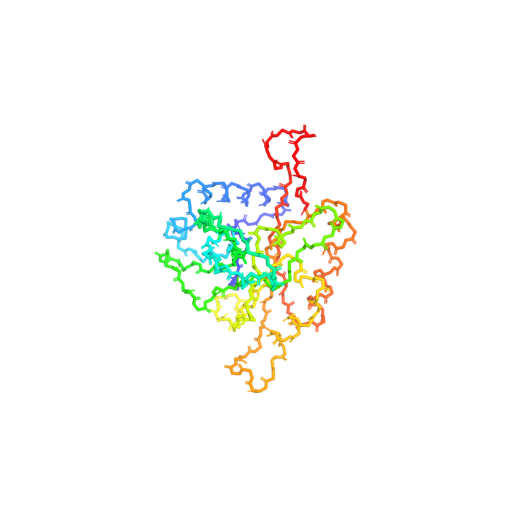.753 1.00 97.75 121 LEU A O 1
ATOM 902 N N . THR A 1 122 ? 4.677 3.598 9.304 1.00 97.94 122 THR A N 1
ATOM 903 C CA . THR A 1 122 ? 3.519 3.853 10.162 1.00 97.94 122 THR A CA 1
ATOM 904 C C . THR A 1 122 ? 3.080 2.533 10.793 1.00 97.94 122 THR A C 1
ATOM 906 O O . THR A 1 122 ? 3.000 1.536 10.067 1.00 97.94 122 THR A O 1
ATOM 909 N N . PRO A 1 123 ? 2.794 2.491 12.110 1.00 98.00 123 PRO A N 1
ATOM 910 C CA . PRO A 1 123 ? 2.305 1.284 12.765 1.00 98.00 123 PRO A CA 1
ATOM 911 C C . PRO A 1 123 ? 1.076 0.711 12.041 1.00 98.00 123 PRO A C 1
ATOM 913 O O . PRO A 1 123 ? 0.168 1.478 11.698 1.00 98.00 123 PRO A O 1
ATOM 916 N N . PRO A 1 124 ? 0.997 -0.616 11.828 1.00 98.25 124 PRO A N 1
ATOM 917 C CA . PRO A 1 124 ? -0.213 -1.228 11.308 1.00 98.25 124 PRO A CA 1
ATOM 918 C C . PRO A 1 124 ? -1.413 -0.942 12.221 1.00 98.25 124 PRO A C 1
ATOM 920 O O . PRO A 1 124 ? -1.297 -1.014 13.446 1.00 98.25 124 PRO A O 1
ATOM 923 N N . PHE A 1 125 ? -2.576 -0.657 11.640 1.00 97.44 125 PHE A N 1
ATOM 924 C CA . PHE A 1 125 ? -3.771 -0.258 12.389 1.00 97.44 125 PHE A CA 1
ATOM 925 C C . PHE A 1 125 ? -4.957 -1.181 12.117 1.00 97.44 125 PHE A C 1
ATOM 927 O O . PHE A 1 125 ? -5.109 -1.729 11.023 1.00 97.44 125 PHE A O 1
ATOM 934 N N . ASP A 1 126 ? -5.810 -1.358 13.125 1.00 95.88 126 ASP A N 1
ATOM 935 C CA . ASP A 1 126 ? -6.965 -2.244 13.022 1.00 95.88 126 ASP A CA 1
ATOM 936 C C . ASP A 1 126 ? -8.058 -1.635 12.133 1.00 95.88 126 ASP A C 1
ATOM 938 O O . ASP A 1 126 ? -8.397 -0.445 12.200 1.00 95.88 126 ASP A O 1
ATOM 942 N N . THR A 1 127 ? -8.619 -2.485 11.278 1.00 90.50 127 THR A N 1
ATOM 943 C CA . THR A 1 127 ? -9.722 -2.163 10.375 1.00 90.50 127 THR A CA 1
ATOM 944 C C . THR A 1 127 ? -10.702 -3.339 10.331 1.00 90.50 127 THR A C 1
ATOM 946 O O . THR A 1 127 ? -10.343 -4.442 10.755 1.00 90.50 127 THR A O 1
ATOM 949 N N . PRO A 1 128 ? -11.909 -3.168 9.761 1.00 86.19 128 PRO A N 1
ATOM 950 C CA . PRO A 1 128 ? -12.834 -4.287 9.565 1.00 86.19 128 PRO A CA 1
ATOM 951 C C . PRO A 1 128 ? -12.243 -5.456 8.758 1.00 86.19 128 PRO A C 1
ATOM 953 O O . PRO A 1 128 ? -12.694 -6.586 8.910 1.00 86.19 128 PRO A O 1
ATOM 956 N N . VAL A 1 129 ? -11.214 -5.198 7.938 1.00 82.88 129 VAL A N 1
ATOM 957 C CA . VAL A 1 129 ? -10.596 -6.179 7.029 1.00 82.88 129 VAL A CA 1
ATOM 958 C C . VAL A 1 129 ? -9.419 -6.937 7.649 1.00 82.88 129 VAL A C 1
ATOM 960 O O . VAL A 1 129 ? -8.829 -7.795 6.996 1.00 82.88 129 VAL A O 1
ATOM 963 N N . GLY A 1 130 ? -9.056 -6.592 8.885 1.00 91.56 130 GLY A N 1
ATOM 964 C CA . GLY A 1 130 ? -7.818 -6.999 9.540 1.00 91.56 130 GLY A CA 1
ATOM 965 C C . GLY A 1 130 ? -6.876 -5.820 9.779 1.00 91.56 130 GLY A C 1
ATOM 966 O O . GLY A 1 130 ? -7.192 -4.663 9.477 1.00 91.56 130 GLY A O 1
ATOM 967 N N . ARG A 1 131 ? -5.707 -6.108 10.348 1.00 97.25 131 ARG A N 1
ATOM 968 C CA . ARG A 1 131 ? -4.694 -5.089 10.636 1.00 97.25 131 ARG A CA 1
ATOM 969 C C . ARG A 1 131 ? -3.945 -4.690 9.366 1.00 97.25 131 ARG A C 1
ATOM 971 O O . ARG A 1 131 ? -3.247 -5.514 8.773 1.00 97.25 131 ARG A O 1
ATOM 978 N N . VAL A 1 132 ? -4.095 -3.436 8.956 1.00 97.81 132 VAL A N 1
ATOM 979 C CA . VAL A 1 132 ? -3.558 -2.906 7.697 1.00 97.81 132 VAL A CA 1
ATOM 980 C C . VAL A 1 132 ? -2.203 -2.246 7.926 1.00 97.81 132 VAL A C 1
ATOM 982 O O . VAL A 1 132 ? -2.085 -1.356 8.764 1.00 97.81 132 VAL A O 1
ATOM 985 N N . GLY A 1 133 ? -1.202 -2.655 7.146 1.00 98.31 133 GLY A N 1
ATOM 986 C CA . GLY A 1 133 ? 0.052 -1.933 6.938 1.00 98.31 133 GLY A CA 1
ATOM 987 C C . GLY A 1 133 ? 0.048 -1.225 5.579 1.00 98.31 133 GLY A C 1
ATOM 988 O O . GLY A 1 133 ? -0.276 -1.835 4.553 1.00 98.31 133 GLY A O 1
ATOM 989 N N . SER A 1 134 ? 0.394 0.062 5.558 1.00 98.12 134 SER A N 1
ATOM 990 C CA . SER A 1 134 ? 0.398 0.871 4.333 1.00 98.12 134 SER A CA 1
ATOM 991 C C . SER A 1 134 ? 1.800 1.022 3.753 1.00 98.12 134 SER A C 1
ATOM 993 O O . SER A 1 134 ? 2.734 1.382 4.462 1.00 98.12 134 SER A O 1
ATOM 995 N N . LEU A 1 135 ? 1.921 0.758 2.452 1.00 98.56 135 LEU A N 1
ATOM 996 C CA . LEU A 1 135 ? 3.106 0.981 1.625 1.00 98.56 135 LEU A CA 1
ATOM 997 C C . LEU A 1 135 ? 2.668 1.620 0.296 1.00 98.56 135 LEU A C 1
ATOM 999 O O . LEU A 1 135 ? 1.486 1.613 -0.044 1.00 98.56 135 LEU A O 1
ATOM 1003 N N . ILE A 1 136 ? 3.581 2.218 -0.471 1.00 97.19 136 ILE A N 1
ATOM 1004 C CA . ILE A 1 136 ? 3.239 2.935 -1.707 1.00 97.19 136 ILE A CA 1
ATOM 1005 C C . ILE A 1 136 ? 4.161 2.513 -2.849 1.00 97.19 136 ILE A C 1
ATOM 1007 O O . ILE A 1 136 ? 5.362 2.780 -2.846 1.00 97.19 136 ILE A O 1
ATOM 1011 N N . CYS A 1 137 ? 3.566 1.983 -3.919 1.00 94.88 137 CYS A N 1
ATOM 1012 C CA . CYS A 1 137 ? 4.194 1.808 -5.229 1.00 94.88 137 CYS A CA 1
ATOM 1013 C C . CYS A 1 137 ? 5.613 1.223 -5.194 1.00 94.88 137 CYS A C 1
ATOM 1015 O O . CYS A 1 137 ? 5.787 0.014 -5.137 1.00 94.88 137 CYS A O 1
ATOM 1017 N N . PHE A 1 138 ? 6.639 2.074 -5.252 1.00 96.69 138 PHE A N 1
ATOM 1018 C CA . PHE A 1 138 ? 8.034 1.663 -5.352 1.00 96.69 138 PHE A CA 1
ATOM 1019 C C . PHE A 1 138 ? 8.543 0.935 -4.100 1.00 96.69 138 PHE A C 1
ATOM 1021 O O . PHE A 1 138 ? 9.449 0.113 -4.228 1.00 96.69 138 PHE A O 1
ATOM 1028 N N . ASP A 1 139 ? 7.889 1.121 -2.946 1.00 98.25 139 ASP A N 1
ATOM 1029 C CA . ASP A 1 139 ? 8.112 0.304 -1.746 1.00 98.25 139 ASP A CA 1
ATOM 1030 C C . ASP A 1 139 ? 7.942 -1.196 -2.036 1.00 98.25 139 ASP A C 1
ATOM 1032 O O . ASP A 1 139 ? 8.600 -2.023 -1.419 1.00 98.25 139 ASP A O 1
ATOM 1036 N N . LEU A 1 140 ? 7.132 -1.566 -3.037 1.00 96.88 140 LEU A N 1
ATOM 1037 C CA . LEU A 1 140 ? 6.929 -2.950 -3.466 1.00 96.88 140 LEU A CA 1
ATOM 1038 C C . LEU A 1 140 ? 8.238 -3.657 -3.856 1.00 96.88 140 LEU A C 1
ATOM 1040 O O . LEU A 1 140 ? 8.340 -4.879 -3.756 1.00 96.88 140 LEU A O 1
ATOM 1044 N N . ARG A 1 141 ? 9.266 -2.917 -4.284 1.00 97.12 141 ARG A N 1
ATOM 1045 C CA . ARG A 1 141 ? 10.563 -3.494 -4.668 1.00 97.12 141 ARG A CA 1
ATOM 1046 C C . ARG A 1 141 ? 11.460 -3.853 -3.489 1.00 97.12 141 ARG A C 1
ATOM 1048 O O . ARG A 1 141 ? 12.389 -4.627 -3.687 1.00 97.12 141 ARG A O 1
ATOM 1055 N N . PHE A 1 142 ? 11.151 -3.351 -2.302 1.00 98.06 142 PHE A N 1
ATOM 1056 C CA . PHE A 1 142 ? 11.927 -3.554 -1.087 1.00 98.06 142 PHE A CA 1
ATOM 1057 C C . PHE A 1 142 ? 11.151 -4.534 -0.194 1.00 98.06 142 PHE A C 1
ATOM 1059 O O . PHE A 1 142 ? 10.011 -4.238 0.173 1.00 98.06 142 PHE A O 1
ATOM 1066 N N . PRO A 1 143 ? 11.670 -5.741 0.084 1.00 97.81 143 PRO A N 1
ATOM 1067 C CA . PRO A 1 143 ? 10.985 -6.696 0.958 1.00 97.81 143 PRO A CA 1
ATOM 1068 C C . PRO A 1 143 ? 10.988 -6.258 2.431 1.00 97.81 143 PRO A C 1
ATOM 1070 O O . PRO A 1 143 ? 10.068 -6.582 3.178 1.00 97.81 143 PRO A O 1
ATOM 1073 N N . GLU A 1 144 ? 11.989 -5.492 2.866 1.00 97.81 144 GLU A N 1
ATOM 1074 C CA . GLU A 1 144 ? 12.229 -5.157 4.272 1.00 97.81 144 GLU A CA 1
ATOM 1075 C C . GLU A 1 144 ? 11.051 -4.417 4.931 1.00 97.81 144 GLU A C 1
ATOM 1077 O O . GLU A 1 144 ? 10.658 -4.820 6.028 1.00 97.81 144 GLU A O 1
ATOM 1082 N N . PRO A 1 145 ? 10.415 -3.408 4.296 1.00 98.19 145 PRO A N 1
ATOM 1083 C CA . PRO A 1 145 ? 9.209 -2.773 4.830 1.00 98.19 145 PRO A CA 1
ATOM 1084 C C . PRO A 1 145 ? 8.042 -3.741 5.036 1.00 98.19 145 PRO A C 1
ATOM 1086 O O . PRO A 1 145 ? 7.354 -3.668 6.052 1.00 98.19 145 PRO A O 1
ATOM 1089 N N . ALA A 1 146 ? 7.816 -4.653 4.086 1.00 98.44 146 ALA A N 1
ATOM 1090 C CA . ALA A 1 146 ? 6.732 -5.629 4.170 1.00 98.44 146 ALA A CA 1
ATOM 1091 C C . ALA A 1 146 ? 6.960 -6.586 5.344 1.00 98.44 146 ALA A C 1
ATOM 1093 O O . ALA A 1 146 ? 6.073 -6.765 6.179 1.00 98.44 146 ALA A O 1
ATOM 1094 N N . THR A 1 147 ? 8.179 -7.114 5.456 1.00 97.81 147 THR A N 1
ATOM 1095 C CA . THR A 1 147 ? 8.594 -7.975 6.567 1.00 97.81 147 THR A CA 1
ATOM 1096 C C . THR A 1 147 ? 8.505 -7.249 7.906 1.00 97.81 147 THR A C 1
ATOM 1098 O O . THR A 1 147 ? 7.991 -7.816 8.863 1.00 97.81 147 THR A O 1
ATOM 1101 N N . ALA A 1 148 ? 8.936 -5.988 7.993 1.00 97.81 148 ALA A N 1
ATOM 1102 C CA . ALA A 1 148 ? 8.884 -5.212 9.233 1.00 97.81 148 ALA A CA 1
ATOM 1103 C C . ALA A 1 148 ? 7.447 -4.937 9.713 1.00 97.81 148 ALA A C 1
ATOM 1105 O O . ALA A 1 148 ? 7.194 -4.903 10.917 1.00 97.81 148 ALA A O 1
ATOM 1106 N N . LEU A 1 149 ? 6.498 -4.753 8.788 1.00 98.56 149 LEU A N 1
ATOM 1107 C CA . LEU A 1 149 ? 5.081 -4.570 9.118 1.00 98.56 149 LEU A CA 1
ATOM 1108 C C . LEU A 1 149 ? 4.401 -5.896 9.497 1.00 98.56 149 LEU A C 1
ATOM 1110 O O . LEU A 1 149 ? 3.598 -5.921 10.428 1.00 98.56 149 LEU A O 1
ATOM 1114 N N . ALA A 1 150 ? 4.705 -6.988 8.792 1.00 98.44 150 ALA A N 1
ATOM 1115 C CA . ALA A 1 150 ? 4.081 -8.297 9.004 1.00 98.44 150 ALA A CA 1
ATOM 1116 C C . ALA A 1 150 ? 4.675 -9.077 10.186 1.00 98.44 150 ALA A C 1
ATOM 1118 O O . ALA A 1 150 ? 3.958 -9.771 10.902 1.00 98.44 150 ALA A O 1
ATOM 1119 N N . HIS A 1 151 ? 5.974 -8.932 10.428 1.00 97.81 151 HIS A N 1
ATOM 1120 C CA . HIS A 1 151 ? 6.719 -9.625 11.477 1.00 97.81 151 HIS A CA 1
ATOM 1121 C C . HIS A 1 151 ? 7.512 -8.619 12.328 1.00 97.81 151 HIS A C 1
ATOM 1123 O O . HIS A 1 151 ? 8.746 -8.656 12.351 1.00 97.81 151 HIS A O 1
ATOM 1129 N N . PRO A 1 152 ? 6.827 -7.687 13.018 1.00 97.31 152 PRO A N 1
ATOM 1130 C CA . PRO A 1 152 ? 7.492 -6.676 13.824 1.00 97.31 152 PRO A CA 1
ATOM 1131 C C . PRO A 1 152 ? 8.237 -7.311 15.000 1.00 97.31 152 PRO A C 1
ATOM 1133 O O . PRO A 1 152 ? 7.802 -8.313 15.575 1.00 97.31 152 PRO A O 1
ATOM 1136 N N . SER A 1 153 ? 9.351 -6.698 15.400 1.00 95.31 153 SER A N 1
ATOM 1137 C CA . SER A 1 153 ? 10.032 -7.096 16.632 1.00 95.31 153 SER A CA 1
ATOM 1138 C C . SER A 1 153 ? 9.170 -6.749 17.857 1.00 95.31 153 SER A C 1
ATOM 1140 O O . SER A 1 153 ? 8.402 -5.783 17.813 1.00 95.31 153 SER A O 1
ATOM 1142 N N . PRO A 1 154 ? 9.368 -7.420 19.008 1.00 93.44 154 PRO A N 1
ATOM 1143 C CA . PRO A 1 154 ? 8.710 -7.030 20.258 1.00 93.44 154 PRO A CA 1
ATOM 1144 C C . PRO A 1 154 ? 8.958 -5.566 20.663 1.00 93.44 154 PRO A C 1
ATOM 1146 O O . PRO A 1 154 ? 8.117 -4.953 21.312 1.00 93.44 154 PRO A O 1
ATOM 1149 N N . SER A 1 155 ? 10.094 -4.986 20.256 1.00 94.75 155 SER A N 1
ATOM 1150 C CA . SER A 1 155 ? 10.445 -3.587 20.530 1.00 94.75 155 SER A CA 1
ATOM 1151 C C . SER A 1 155 ? 9.754 -2.571 19.616 1.00 94.75 155 SER A C 1
ATOM 1153 O O . SER A 1 155 ? 9.855 -1.376 19.875 1.00 94.75 155 SER A O 1
ATOM 1155 N N . SER A 1 156 ? 9.053 -3.012 18.567 1.00 92.44 156 SER A N 1
ATOM 1156 C CA . SER A 1 156 ? 8.383 -2.114 17.616 1.00 92.44 156 SER A CA 1
ATOM 1157 C C . SER A 1 156 ? 7.159 -1.418 18.225 1.00 92.44 156 SER A C 1
ATOM 1159 O O . SER A 1 156 ? 6.753 -0.364 17.755 1.00 92.44 156 SER A O 1
ATOM 1161 N N . GLY A 1 157 ? 6.569 -1.981 19.287 1.00 93.06 157 GLY A N 1
ATOM 1162 C CA . GLY A 1 157 ? 5.419 -1.384 19.978 1.00 93.06 157 GLY A CA 1
ATOM 1163 C C . GLY A 1 157 ? 4.078 -1.536 19.249 1.00 93.06 157 GLY A C 1
ATOM 1164 O O . GLY A 1 157 ? 3.082 -0.965 19.687 1.00 93.06 157 GLY A O 1
ATOM 1165 N N . TRP A 1 158 ? 4.024 -2.321 18.169 1.00 95.31 158 TRP A N 1
ATOM 1166 C CA . TRP A 1 158 ? 2.803 -2.650 17.431 1.00 95.31 158 TRP A CA 1
ATOM 1167 C C . TRP A 1 158 ? 2.745 -4.134 17.066 1.00 95.31 158 TRP A C 1
ATOM 1169 O O . TRP A 1 158 ? 3.759 -4.831 17.046 1.00 95.31 158 TRP A O 1
ATOM 1179 N N . GLY A 1 159 ? 1.538 -4.625 16.785 1.00 96.94 159 GLY A N 1
ATOM 1180 C CA . GLY A 1 159 ? 1.324 -6.009 16.369 1.00 96.94 159 GLY A CA 1
ATOM 1181 C C . GLY A 1 159 ? 1.470 -6.224 14.854 1.00 96.94 159 GLY A C 1
ATOM 1182 O O . GLY A 1 159 ? 1.511 -5.255 14.095 1.00 96.94 159 GLY A O 1
ATOM 1183 N N . PRO A 1 160 ? 1.509 -7.492 14.408 1.00 98.19 160 PRO A N 1
ATOM 1184 C CA . PRO A 1 160 ? 1.746 -7.856 13.011 1.00 98.19 160 PRO A CA 1
ATOM 1185 C C . PRO A 1 160 ? 0.605 -7.410 12.095 1.00 98.19 160 PRO A C 1
ATOM 1187 O O . PRO A 1 160 ? -0.572 -7.560 12.446 1.00 98.19 160 PRO A O 1
ATOM 1190 N N . ALA A 1 161 ? 0.949 -6.885 10.919 1.00 98.50 161 ALA A N 1
ATOM 1191 C CA . ALA A 1 161 ? 0.002 -6.663 9.835 1.00 98.50 161 ALA A CA 1
ATOM 1192 C C . ALA A 1 161 ? -0.566 -7.998 9.320 1.00 98.50 161 ALA A C 1
ATOM 1194 O O . ALA A 1 161 ? 0.091 -9.033 9.359 1.00 98.50 161 ALA A O 1
ATOM 1195 N N . GLN A 1 162 ? -1.803 -7.954 8.834 1.00 98.06 162 GLN A N 1
ATOM 1196 C CA . GLN A 1 162 ? -2.498 -9.068 8.172 1.00 98.06 162 GLN A CA 1
ATOM 1197 C C . GLN A 1 162 ? -2.804 -8.741 6.705 1.00 98.06 162 GLN A C 1
ATOM 1199 O O . GLN A 1 162 ? -3.012 -9.636 5.883 1.00 98.06 162 GLN A O 1
ATOM 1204 N N . VAL A 1 163 ? -2.857 -7.444 6.389 1.00 97.81 163 VAL A N 1
ATOM 1205 C CA . VAL A 1 163 ? -3.107 -6.906 5.057 1.00 97.81 163 VAL A CA 1
ATOM 1206 C C . VAL A 1 163 ? -2.056 -5.841 4.761 1.00 97.81 163 VAL A C 1
ATOM 1208 O O . VAL A 1 163 ? -1.909 -4.886 5.520 1.00 97.81 163 VAL A O 1
ATOM 1211 N N . LEU A 1 164 ? -1.350 -5.979 3.644 1.00 98.38 164 LEU A N 1
ATOM 1212 C CA . LEU A 1 164 ? -0.432 -4.974 3.117 1.00 98.38 164 LEU A CA 1
ATOM 1213 C C . LEU A 1 164 ? -1.078 -4.269 1.930 1.00 98.38 164 LEU A C 1
ATOM 1215 O O . LEU A 1 164 ? -1.652 -4.911 1.045 1.00 98.38 164 LEU A O 1
ATOM 1219 N N . THR A 1 165 ? -0.973 -2.944 1.895 1.00 96.88 165 THR A N 1
ATOM 1220 C CA . THR A 1 165 ? -1.508 -2.147 0.789 1.00 96.88 165 THR A CA 1
ATOM 1221 C C . THR A 1 165 ? -0.400 -1.520 -0.046 1.00 96.88 165 THR A C 1
ATOM 1223 O O . THR A 1 165 ? 0.603 -1.078 0.500 1.00 96.88 165 THR A O 1
ATOM 1226 N N . TYR A 1 166 ? -0.595 -1.474 -1.367 1.00 96.00 166 TYR A N 1
ATOM 1227 C CA . TYR A 1 166 ? 0.316 -0.834 -2.324 1.00 96.00 166 TYR A CA 1
ATOM 1228 C C . TYR A 1 166 ? -0.455 -0.008 -3.369 1.00 96.00 166 TYR A C 1
ATOM 1230 O O . TYR A 1 166 ? -0.459 -0.367 -4.552 1.00 96.00 166 TYR A O 1
ATOM 1238 N N . PRO A 1 167 ? -1.138 1.091 -2.995 1.00 88.25 167 PRO A N 1
ATOM 1239 C CA . PRO A 1 167 ? -1.593 2.073 -3.976 1.00 88.25 167 PRO A CA 1
ATOM 1240 C C . PRO A 1 167 ? -0.429 2.505 -4.877 1.00 88.25 167 PRO A C 1
ATOM 1242 O O . PRO A 1 167 ? 0.651 2.858 -4.394 1.00 88.25 167 PRO A O 1
ATOM 1245 N N . SER A 1 168 ? -0.628 2.414 -6.190 1.00 82.81 168 SER A N 1
ATOM 1246 C CA . SER A 1 168 ? 0.474 2.431 -7.150 1.00 82.81 168 SER A CA 1
ATOM 1247 C C . SER A 1 168 ? 0.156 3.133 -8.462 1.00 82.81 168 SER A C 1
ATOM 1249 O O . SER A 1 168 ? -0.980 3.188 -8.918 1.00 82.81 168 SER A O 1
ATOM 1251 N N . ALA A 1 169 ? 1.216 3.627 -9.093 1.00 79.50 169 ALA A N 1
ATOM 1252 C CA . ALA A 1 169 ? 1.215 4.164 -10.447 1.00 79.50 169 ALA A CA 1
ATOM 1253 C C . ALA A 1 169 ? 2.423 3.571 -11.185 1.00 79.50 169 ALA A C 1
ATOM 1255 O O . ALA A 1 169 ? 3.467 4.214 -11.318 1.00 79.50 169 ALA A O 1
ATOM 1256 N N . PHE A 1 170 ? 2.330 2.290 -11.555 1.00 75.25 170 PHE A N 1
ATOM 1257 C CA . PHE A 1 170 ? 3.419 1.588 -12.232 1.00 75.25 170 PHE A CA 1
ATOM 1258 C C . PHE A 1 170 ? 3.522 2.035 -13.691 1.00 75.25 170 PHE A C 1
ATOM 1260 O O . PHE A 1 170 ? 2.524 2.320 -14.351 1.00 75.25 170 PHE A O 1
ATOM 1267 N N . THR A 1 171 ? 4.745 2.088 -14.220 1.00 77.62 171 THR A N 1
ATOM 1268 C CA . THR A 1 171 ? 4.939 2.353 -15.651 1.00 77.62 171 THR A CA 1
ATOM 1269 C C . THR A 1 171 ? 4.633 1.089 -16.441 1.00 77.62 171 THR A C 1
ATOM 1271 O O . THR A 1 171 ? 5.073 0.011 -16.053 1.00 77.62 171 THR A O 1
ATOM 1274 N N . VAL A 1 172 ? 3.947 1.196 -17.581 1.00 73.44 172 VAL A N 1
ATOM 1275 C CA . VAL A 1 172 ? 3.506 0.012 -18.350 1.00 73.44 172 VAL A CA 1
ATOM 1276 C C . VAL A 1 172 ? 4.601 -1.027 -18.630 1.00 73.44 172 VAL A C 1
ATOM 1278 O O . VAL A 1 172 ? 4.348 -2.205 -18.369 1.00 73.44 172 VAL A O 1
ATOM 1281 N N . PRO A 1 173 ? 5.816 -0.669 -19.102 1.00 80.12 173 PRO A N 1
ATOM 1282 C CA . PRO A 1 173 ? 6.853 -1.672 -19.341 1.00 80.12 173 PRO A CA 1
ATOM 1283 C C . PRO A 1 173 ? 7.246 -2.426 -18.066 1.00 80.12 173 PRO A C 1
ATOM 1285 O O . PRO A 1 173 ? 7.416 -3.642 -18.094 1.00 80.12 173 PRO A O 1
ATOM 1288 N N . THR A 1 174 ? 7.350 -1.722 -16.933 1.00 82.12 174 THR A N 1
ATOM 1289 C CA . THR A 1 174 ? 7.711 -2.354 -15.657 1.00 82.12 174 THR A CA 1
ATOM 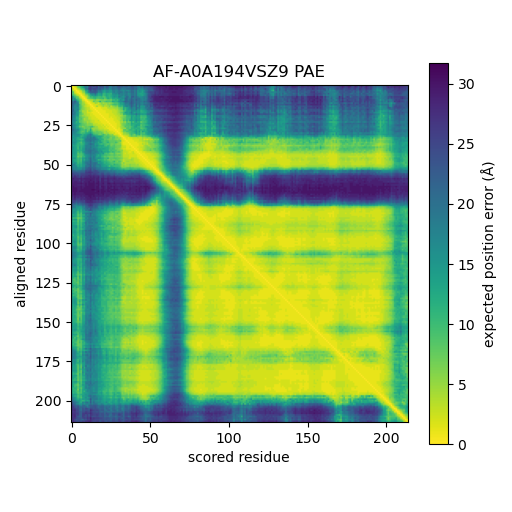1290 C C . THR A 1 174 ? 6.542 -3.092 -15.016 1.00 82.12 174 THR A C 1
ATOM 1292 O O . THR A 1 174 ? 6.768 -4.121 -14.385 1.00 82.12 174 THR A O 1
ATOM 1295 N N . GLY A 1 175 ? 5.313 -2.611 -15.208 1.00 79.94 175 GLY A N 1
ATOM 1296 C CA . GLY A 1 175 ? 4.088 -3.249 -14.742 1.00 79.94 175 GLY A CA 1
ATOM 1297 C C . GLY A 1 175 ? 3.907 -4.622 -15.378 1.00 79.94 175 GLY A C 1
ATOM 1298 O O . GLY A 1 175 ? 3.781 -5.611 -14.663 1.00 79.94 175 GLY A O 1
ATOM 1299 N N . ARG A 1 176 ? 4.040 -4.712 -16.710 1.00 79.94 176 ARG A N 1
ATOM 1300 C CA . ARG A 1 176 ? 3.958 -5.985 -17.450 1.00 79.94 176 ARG A CA 1
ATOM 1301 C C . ARG A 1 176 ? 4.949 -7.042 -16.959 1.00 79.94 176 ARG A C 1
ATOM 1303 O O . ARG A 1 176 ? 4.616 -8.218 -16.962 1.00 79.94 176 ARG A O 1
ATOM 1310 N N . ALA A 1 177 ? 6.155 -6.629 -16.568 1.00 88.19 177 ALA A N 1
ATOM 1311 C CA . ALA A 1 177 ? 7.210 -7.555 -16.163 1.00 88.19 177 ALA A CA 1
ATOM 1312 C C . ALA A 1 177 ? 7.179 -7.913 -14.669 1.00 88.19 177 ALA A C 1
ATOM 1314 O O . ALA A 1 177 ? 7.521 -9.034 -14.304 1.00 88.19 177 ALA A O 1
ATOM 1315 N N . HIS A 1 178 ? 6.826 -6.968 -13.792 1.00 93.69 178 HIS A N 1
ATOM 1316 C CA . HIS A 1 178 ? 7.100 -7.105 -12.358 1.00 93.69 178 HIS A CA 1
ATOM 1317 C C . HIS A 1 178 ? 5.874 -6.994 -11.453 1.00 93.69 178 HIS A C 1
ATOM 1319 O O . HIS A 1 178 ? 5.969 -7.408 -10.302 1.00 93.69 178 HIS A O 1
ATOM 1325 N N . TRP A 1 179 ? 4.754 -6.431 -11.918 1.00 89.25 179 TRP A N 1
ATOM 1326 C CA . TRP A 1 179 ? 3.634 -6.079 -11.039 1.00 89.25 179 TRP A CA 1
ATOM 1327 C C . TRP A 1 179 ? 3.078 -7.287 -10.280 1.00 89.25 179 TRP A C 1
ATOM 1329 O O . TRP A 1 179 ? 3.165 -7.341 -9.055 1.00 89.25 179 TRP A O 1
ATOM 1339 N N . GLU A 1 180 ? 2.578 -8.291 -11.004 1.00 92.44 180 GLU A N 1
ATOM 1340 C CA . GLU A 1 180 ? 1.991 -9.483 -10.385 1.00 92.44 180 GLU A CA 1
ATOM 1341 C C . GLU A 1 180 ? 3.027 -10.262 -9.563 1.00 92.44 180 GLU A C 1
ATOM 1343 O O . GLU A 1 180 ? 2.758 -10.646 -8.426 1.00 92.44 180 GLU A O 1
ATOM 1348 N N . VAL A 1 181 ? 4.225 -10.464 -10.123 1.00 96.75 181 VAL A N 1
ATOM 1349 C CA . VAL A 1 181 ? 5.288 -11.255 -9.489 1.00 96.75 181 VAL A CA 1
ATOM 1350 C C . VAL A 1 181 ? 5.684 -10.656 -8.144 1.00 96.75 181 VAL A C 1
ATOM 1352 O O . VAL A 1 181 ? 5.757 -11.384 -7.156 1.00 96.75 181 VAL A O 1
ATOM 1355 N N . LEU A 1 182 ? 5.894 -9.338 -8.077 1.00 97.88 182 LEU A N 1
ATOM 1356 C CA . LEU A 1 182 ? 6.271 -8.683 -6.829 1.00 97.88 182 LEU A CA 1
ATOM 1357 C C . LEU A 1 182 ? 5.131 -8.707 -5.808 1.00 97.88 182 LEU A C 1
ATOM 1359 O O . LEU A 1 182 ? 5.378 -9.019 -4.648 1.00 97.88 182 LEU A O 1
ATOM 1363 N N . LEU A 1 183 ? 3.886 -8.435 -6.213 1.00 96.19 183 LEU A N 1
ATOM 1364 C CA . LEU A 1 183 ? 2.741 -8.488 -5.294 1.00 96.19 183 LEU A CA 1
ATOM 1365 C C . LEU A 1 183 ? 2.556 -9.880 -4.688 1.00 96.19 183 LEU A C 1
ATOM 1367 O O . LEU A 1 183 ? 2.369 -10.012 -3.479 1.00 96.19 183 LEU A O 1
ATOM 1371 N N . ARG A 1 184 ? 2.646 -10.927 -5.515 1.00 96.94 184 ARG A N 1
ATOM 1372 C CA . ARG A 1 184 ? 2.550 -12.316 -5.053 1.00 96.94 184 ARG A CA 1
ATOM 1373 C C . ARG A 1 184 ? 3.721 -12.695 -4.161 1.00 96.94 184 ARG A C 1
ATOM 1375 O O . ARG A 1 184 ? 3.497 -13.358 -3.154 1.00 96.94 184 ARG A O 1
ATOM 1382 N N . ALA A 1 185 ? 4.935 -12.250 -4.487 1.00 98.12 185 ALA A N 1
ATOM 1383 C CA . ALA A 1 185 ? 6.096 -12.453 -3.629 1.00 98.12 185 ALA A CA 1
ATOM 1384 C C . ALA A 1 185 ? 5.863 -11.852 -2.235 1.00 98.12 185 ALA A C 1
ATOM 1386 O O . ALA A 1 185 ? 6.004 -12.573 -1.252 1.00 98.12 185 ALA A O 1
ATOM 1387 N N . ARG A 1 186 ? 5.391 -10.596 -2.144 1.00 98.44 186 ARG A N 1
ATOM 1388 C CA . ARG A 1 186 ? 5.055 -9.958 -0.855 1.00 98.44 186 ARG A CA 1
ATOM 1389 C C . ARG A 1 186 ? 3.966 -10.704 -0.095 1.00 98.44 186 ARG A C 1
ATOM 1391 O O . ARG A 1 186 ? 4.090 -10.879 1.110 1.00 98.44 186 ARG A O 1
ATOM 1398 N N . ALA A 1 187 ? 2.925 -11.169 -0.783 1.00 96.94 187 ALA A N 1
ATOM 1399 C CA . ALA A 1 187 ? 1.852 -11.922 -0.138 1.00 96.94 187 ALA A CA 1
ATOM 1400 C C . ALA A 1 187 ? 2.363 -13.233 0.480 1.00 96.94 187 ALA A C 1
ATOM 1402 O O . ALA A 1 187 ? 2.004 -13.575 1.605 1.00 96.94 187 ALA A O 1
ATOM 1403 N N . ILE A 1 188 ? 3.220 -13.953 -0.251 1.00 97.56 188 ILE A N 1
ATOM 1404 C CA . ILE A 1 188 ? 3.767 -15.244 0.178 1.00 97.56 188 ILE A CA 1
ATOM 1405 C C . ILE A 1 188 ? 4.777 -15.059 1.312 1.00 97.56 188 ILE A C 1
ATOM 1407 O O . ILE A 1 188 ? 4.648 -15.713 2.344 1.00 97.56 188 ILE A O 1
ATOM 1411 N N . GLU A 1 189 ? 5.772 -14.186 1.138 1.00 97.75 189 GLU A N 1
ATOM 1412 C CA . GLU A 1 189 ? 6.879 -14.054 2.094 1.00 97.75 189 GLU A CA 1
ATOM 1413 C C . GLU A 1 189 ? 6.444 -13.406 3.413 1.00 97.75 189 GLU A C 1
ATOM 1415 O O . GLU A 1 189 ? 6.912 -13.817 4.469 1.00 97.75 189 GLU A O 1
ATOM 1420 N N . ALA A 1 190 ? 5.522 -12.437 3.360 1.00 97.56 190 ALA A N 1
ATOM 1421 C CA . ALA A 1 190 ? 5.015 -11.738 4.539 1.00 97.56 190 ALA A CA 1
ATOM 1422 C C . ALA A 1 190 ? 3.777 -12.419 5.145 1.00 97.56 190 ALA A C 1
ATOM 1424 O O . ALA A 1 190 ? 3.223 -11.930 6.126 1.00 97.56 190 ALA A O 1
ATOM 1425 N N . GLN A 1 191 ? 3.292 -13.505 4.529 1.00 97.69 191 GLN A N 1
ATOM 1426 C CA . GLN A 1 191 ? 2.090 -14.237 4.947 1.00 97.69 191 GLN A CA 1
ATOM 1427 C C . GLN A 1 191 ? 0.865 -13.323 5.151 1.00 97.69 191 GLN A C 1
ATOM 1429 O O . GLN A 1 191 ? 0.032 -13.545 6.031 1.00 97.69 191 GLN A O 1
ATOM 1434 N N . CYS A 1 192 ? 0.762 -12.283 4.324 1.00 97.62 192 CYS A N 1
ATOM 1435 C CA . CYS A 1 192 ? -0.272 -11.259 4.389 1.00 97.62 192 CYS A CA 1
ATOM 1436 C C . CYS A 1 192 ? -1.128 -11.277 3.126 1.00 97.62 192 CYS A C 1
ATOM 1438 O O . CYS A 1 192 ? -0.656 -11.575 2.026 1.00 97.62 192 CYS A O 1
ATOM 1440 N N . TRP A 1 193 ? -2.379 -10.841 3.251 1.00 97.25 193 TRP A N 1
ATOM 1441 C CA . TRP A 1 193 ? -3.133 -10.418 2.075 1.00 97.25 193 TRP A CA 1
ATOM 1442 C C . TRP A 1 193 ? -2.482 -9.175 1.474 1.00 97.25 193 TRP A C 1
ATOM 1444 O O . TRP A 1 193 ? -2.059 -8.279 2.202 1.00 97.25 193 TRP A O 1
ATOM 1454 N N . VAL A 1 194 ? -2.432 -9.092 0.146 1.00 94.81 194 VAL A N 1
ATOM 1455 C CA . VAL A 1 194 ? -1.891 -7.926 -0.559 1.00 94.81 194 VAL A CA 1
ATOM 1456 C C . VAL A 1 194 ? -2.989 -7.273 -1.388 1.00 94.81 194 VAL A C 1
ATOM 1458 O O . VAL A 1 194 ? -3.636 -7.922 -2.207 1.00 94.81 194 VAL A O 1
ATOM 1461 N N . VAL A 1 195 ? -3.184 -5.971 -1.178 1.00 90.88 195 VAL A N 1
ATOM 1462 C CA . VAL A 1 195 ? -4.176 -5.145 -1.876 1.00 90.88 195 VAL A CA 1
ATOM 1463 C C . VAL A 1 195 ? -3.475 -3.981 -2.567 1.00 90.88 195 VAL A C 1
ATOM 1465 O O . VAL A 1 195 ? -2.901 -3.112 -1.916 1.00 90.88 195 VAL A O 1
ATOM 1468 N N . ALA A 1 196 ? -3.54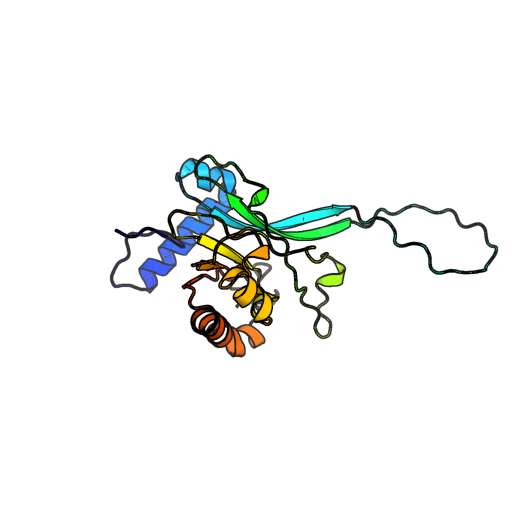5 -3.912 -3.893 1.00 87.88 196 ALA A N 1
ATOM 1469 C CA . ALA A 1 196 ? -2.800 -2.918 -4.659 1.00 87.88 196 ALA A CA 1
ATOM 1470 C C . ALA A 1 196 ? -3.685 -2.230 -5.703 1.00 87.88 196 ALA A C 1
ATOM 1472 O O . ALA A 1 196 ? -3.864 -2.720 -6.815 1.00 87.88 196 ALA A O 1
ATOM 1473 N N . ALA A 1 197 ? -4.261 -1.086 -5.326 1.00 79.94 197 ALA A N 1
ATOM 1474 C CA . ALA A 1 197 ? -5.006 -0.243 -6.254 1.00 79.94 197 ALA A CA 1
ATOM 1475 C C . ALA A 1 197 ? -4.026 0.479 -7.192 1.00 79.94 197 ALA A C 1
ATOM 1477 O O . ALA A 1 197 ? -3.168 1.228 -6.723 1.00 79.94 197 ALA A O 1
ATOM 1478 N N . ALA A 1 198 ? -4.141 0.258 -8.500 1.00 72.38 198 ALA A N 1
ATOM 1479 C CA . ALA A 1 198 ? -3.229 0.819 -9.493 1.00 72.38 198 ALA A CA 1
ATOM 1480 C C . ALA A 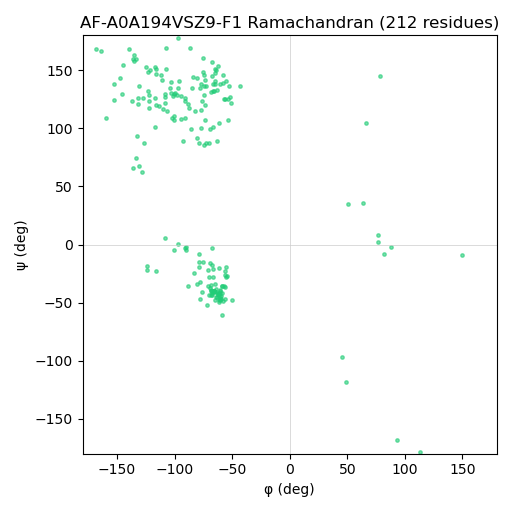1 198 ? -3.914 1.859 -10.389 1.00 72.38 198 ALA A C 1
ATOM 1482 O O . ALA A 1 198 ? -5.095 1.739 -10.718 1.00 72.38 198 ALA A O 1
ATOM 1483 N N . GLN A 1 199 ? -3.160 2.880 -10.795 1.00 67.38 199 GLN A N 1
ATOM 1484 C CA . GLN A 1 199 ? -3.557 3.781 -11.874 1.00 67.38 199 GLN A CA 1
ATOM 1485 C C . GLN A 1 199 ? -3.392 3.084 -13.223 1.00 67.38 199 GLN A C 1
ATOM 1487 O O . GLN A 1 199 ? -2.301 2.625 -13.540 1.00 67.38 199 GLN A O 1
ATOM 1492 N N . ALA A 1 200 ? -4.438 3.101 -14.047 1.00 57.59 200 ALA A N 1
ATOM 1493 C CA . ALA A 1 200 ? -4.414 2.566 -15.404 1.00 57.59 200 ALA A CA 1
ATOM 1494 C C . ALA A 1 200 ? -4.764 3.651 -16.438 1.00 57.59 200 ALA A C 1
ATOM 1496 O O . ALA A 1 200 ? -5.545 4.561 -16.156 1.00 57.59 200 ALA A O 1
ATOM 1497 N N . GLY A 1 201 ? -4.216 3.538 -17.650 1.00 53.22 201 GLY A N 1
ATOM 1498 C CA . GLY A 1 201 ? -4.561 4.396 -18.791 1.00 53.22 201 GLY A CA 1
ATOM 1499 C C . GLY A 1 201 ? -3.661 5.626 -18.979 1.00 53.22 201 GLY A C 1
ATOM 1500 O O . GLY A 1 201 ? -2.573 5.725 -18.410 1.00 53.22 201 GLY A O 1
ATOM 1501 N N . TRP A 1 202 ? -4.086 6.552 -19.845 1.00 48.16 202 TRP A N 1
ATOM 1502 C CA . TRP A 1 202 ? -3.292 7.713 -20.267 1.00 48.16 202 TRP A CA 1
ATOM 1503 C C . TRP A 1 202 ? -3.486 8.927 -19.348 1.00 48.16 202 TRP A C 1
ATOM 1505 O O . TRP A 1 202 ? -4.579 9.483 -19.237 1.00 48.16 202 TRP A O 1
ATOM 1515 N N . HIS A 1 203 ? -2.396 9.405 -18.753 1.00 49.84 203 HIS A N 1
ATOM 1516 C CA . HIS A 1 203 ? -2.377 10.620 -17.939 1.00 49.84 203 HIS A CA 1
ATOM 1517 C C . HIS A 1 203 ? -2.312 11.859 -18.842 1.00 49.84 203 HIS A C 1
ATOM 1519 O O . HIS A 1 203 ? -1.214 12.254 -19.233 1.00 49.84 203 HIS A O 1
ATOM 1525 N N . SER A 1 204 ? -3.489 12.399 -19.187 1.00 43.53 204 SER A N 1
ATOM 1526 C CA . SER A 1 204 ? -3.779 13.645 -19.948 1.00 43.53 204 SER A CA 1
ATOM 1527 C C . SER A 1 204 ? -5.094 13.536 -20.741 1.00 43.53 204 SER A C 1
ATOM 1529 O O . SER A 1 204 ? -5.539 14.522 -21.323 1.00 43.53 204 SER A O 1
ATOM 1531 N N . GLY A 1 205 ? -5.696 12.340 -20.813 1.00 38.88 205 GLY A N 1
ATOM 1532 C CA . GLY A 1 205 ? -6.905 12.090 -21.603 1.00 38.88 205 GLY A CA 1
ATOM 1533 C C . GLY A 1 205 ? -6.675 11.977 -23.115 1.00 38.88 205 GLY A C 1
ATOM 1534 O O . GLY A 1 205 ? -7.639 11.782 -23.847 1.00 38.88 205 GLY A O 1
ATOM 1535 N N . VAL A 1 206 ? -5.428 12.066 -23.597 1.00 37.38 206 VAL A N 1
ATOM 1536 C CA . VAL A 1 206 ? -5.100 11.940 -25.025 1.00 37.38 206 VAL A CA 1
ATOM 1537 C C . VAL A 1 206 ? -4.356 10.632 -25.274 1.00 37.38 206 VAL A C 1
ATOM 1539 O O . VAL A 1 206 ? -3.242 10.428 -24.781 1.00 37.38 206 VAL A O 1
ATOM 1542 N N . GLU A 1 207 ? -4.969 9.751 -26.064 1.00 43.66 207 GLU A N 1
ATOM 1543 C CA . GLU A 1 207 ? -4.363 8.498 -26.512 1.00 43.66 207 GLU A CA 1
ATOM 1544 C C . GLU A 1 207 ? -3.030 8.790 -27.226 1.00 43.66 207 GLU A C 1
ATOM 1546 O O . GLU A 1 207 ? -2.949 9.635 -28.118 1.00 43.66 207 GLU A O 1
ATOM 1551 N N . GLY A 1 208 ? -1.940 8.166 -26.773 1.00 47.00 208 GLY A N 1
ATOM 1552 C CA . GLY A 1 208 ? -0.601 8.391 -27.330 1.00 47.00 208 GLY A CA 1
ATOM 1553 C C . GLY A 1 208 ? 0.149 9.626 -26.811 1.00 47.00 208 GLY A C 1
ATOM 1554 O O . GLY A 1 208 ? 1.340 9.753 -27.090 1.00 47.00 208 GLY A O 1
ATOM 1555 N N . ARG A 1 209 ? -0.476 10.524 -26.032 1.00 39.06 209 ARG A N 1
ATOM 1556 C CA . ARG A 1 209 ? 0.198 11.695 -25.431 1.00 39.06 209 ARG A CA 1
ATOM 1557 C C . ARG A 1 209 ? -0.095 11.823 -23.942 1.00 39.06 209 ARG A C 1
ATOM 1559 O O . ARG A 1 209 ? -0.716 12.783 -23.510 1.00 39.06 209 ARG A O 1
ATOM 1566 N N . GLY A 1 210 ? 0.404 10.885 -23.148 1.00 42.34 210 GLY A N 1
ATOM 1567 C CA . GLY A 1 210 ? 0.360 10.928 -21.684 1.00 42.34 210 GLY A CA 1
ATOM 1568 C C . GLY A 1 210 ? 1.265 9.858 -21.076 1.00 42.34 210 GLY A C 1
ATOM 1569 O O . GLY A 1 210 ? 1.731 8.965 -21.786 1.00 42.34 210 GLY A O 1
ATOM 1570 N N . ARG A 1 211 ? 1.533 9.914 -19.763 1.00 45.31 211 ARG A N 1
ATOM 1571 C CA . ARG A 1 211 ? 2.152 8.762 -19.079 1.00 45.31 211 ARG A CA 1
ATOM 1572 C C . ARG A 1 211 ? 1.136 7.623 -19.057 1.00 45.31 211 ARG A C 1
ATOM 1574 O O . ARG A 1 211 ? -0.013 7.843 -18.692 1.00 45.31 211 ARG A O 1
ATOM 1581 N N . LEU A 1 212 ? 1.542 6.420 -19.440 1.00 38.31 212 LEU A N 1
ATOM 1582 C CA . LEU A 1 212 ? 0.708 5.235 -19.274 1.00 38.31 212 LEU A CA 1
ATOM 1583 C C . LEU A 1 212 ? 0.845 4.717 -17.835 1.00 38.31 212 LEU A C 1
ATOM 1585 O O . LEU A 1 212 ? 1.939 4.297 -17.448 1.00 38.31 212 LEU A O 1
ATOM 1589 N N . GLY A 1 213 ? -0.245 4.761 -17.068 1.00 44.31 213 GLY A N 1
ATOM 1590 C CA . GLY A 1 213 ? -0.404 3.954 -15.857 1.00 44.31 213 GLY A CA 1
ATOM 1591 C C . GLY A 1 213 ? -0.764 2.525 -16.252 1.00 44.31 213 GLY A C 1
ATOM 1592 O O . GLY A 1 213 ? -1.562 2.336 -17.176 1.00 44.31 213 GLY A O 1
ATOM 1593 N N . GLY A 1 214 ? -0.119 1.547 -15.621 1.00 33.75 214 GLY A N 1
ATOM 1594 C CA . GLY A 1 214 ? -0.356 0.115 -15.808 1.00 33.75 214 GLY A CA 1
ATOM 1595 C C . GLY A 1 214 ? -0.934 -0.535 -14.566 1.00 33.75 214 GLY A C 1
ATOM 1596 O O . GLY A 1 214 ? -0.545 -0.111 -13.454 1.00 33.75 214 GLY A O 1
#

Foldseek 3Di:
DDLDDPDDDPDDPDPVVSVVNSVVLVVVCVVCDVLSSLQVVLDKDKDKDKAKDWDDDDDDDPDPDDDDDDDPPDGDIAIWGKIWIAGSNSDTDCLLIDTAADFDDDDPDGSVVRHDHDPDFRAFDQDSNFTEGEHEAVCLVPLVSLQCQQPPDPVPPHHGGQEYEYAYFDQVVCCVPPVVVSQVVSCVVSVHHYHYHWDADADPPDVPPGGGGD

Nearest PDB structures (foldseek):
  7elf-assembly2_D  TM=6.596E-01  e=9.166E-13  Kluyveromyces lactis NRRL Y-1140
  7elf-assembly2_C  TM=6.796E-01  e=5.611E-13  Kluyveromyces lactis NRRL Y-1140
  5h8j-assembly2_I  TM=7.878E-01  e=4.761E-08  Medicago truncatula
  5n6l-assembly2_B  TM=6.542E-01  e=9.855E-04  Escherichia coli K-12
  4r79-assembly1_B  TM=3.072E-01  e=3.147E-01  Drosophila mauritiana